Protein AF-A0ABD2YQ87-F1 (afdb_monomer_lite)

Secondary structure (DSSP, 8-state):
--THHHHHHHHTT----EEE-S-HHHHHHHHHHHHHHHTT---HHHHHHH-SEE--TT-SSPEEGGGTHHHHS-HHHHIIIIIS-GGGEEEES--HHHHHHHHHHTTSTTTTSSSPPPP-EE-------S------SS-HHHHHHHHHTSPTT-EEEE--TTT----HHHHHHHHHHHHHHT-EEEE--EEPPSSTTPPPEE-S-GGGTSPTTTT-

Radius of gyration: 21.89 Å; chains: 1; bounding box: 51×43×58 Å

InterPro domains:
  IPR050481 UDP-glycosyltransferase, plant-type [PTHR48048] (3-216)

Structure (mmCIF, N/CA/C/O backbone):
data_AF-A0ABD2YQ87-F1
#
_entry.id   AF-A0ABD2YQ87-F1
#
loop_
_atom_site.group_PDB
_atom_site.id
_atom_site.type_symbol
_atom_site.label_atom_id
_atom_site.label_alt_id
_atom_site.label_comp_id
_atom_site.label_asym_id
_atom_site.label_entity_id
_atom_site.label_seq_id
_atom_site.pdbx_PDB_ins_code
_atom_site.Cartn_x
_atom_site.Cartn_y
_atom_site.Cartn_z
_atom_site.occupancy
_atom_site.B_iso_or_equiv
_atom_site.auth_seq_id
_atom_site.auth_comp_id
_atom_site.auth_asym_id
_atom_site.auth_atom_id
_atom_site.pdbx_PDB_model_num
ATOM 1 N N . MET A 1 1 ? 15.944 -4.179 -0.992 1.00 51.06 1 MET A N 1
ATOM 2 C CA . MET A 1 1 ? 15.775 -5.583 -1.417 1.00 51.06 1 MET A CA 1
ATOM 3 C C . MET A 1 1 ? 17.151 -6.045 -1.856 1.00 51.06 1 MET A C 1
ATOM 5 O O . MET A 1 1 ? 17.774 -5.308 -2.608 1.00 51.06 1 MET A O 1
ATOM 9 N N . ASN A 1 2 ? 17.697 -7.128 -1.299 1.00 54.03 2 ASN A N 1
ATOM 10 C CA . ASN A 1 2 ? 19.031 -7.576 -1.703 1.00 54.03 2 ASN A CA 1
ATOM 11 C C . ASN A 1 2 ? 18.894 -8.401 -2.989 1.00 54.03 2 ASN A C 1
ATOM 13 O O . ASN A 1 2 ? 18.297 -9.473 -2.962 1.00 54.03 2 ASN A O 1
ATOM 17 N N . THR A 1 3 ? 19.389 -7.875 -4.106 1.00 69.50 3 THR A N 1
ATOM 18 C CA . THR A 1 3 ? 19.393 -8.561 -5.405 1.00 69.50 3 THR A CA 1
ATOM 19 C C . THR A 1 3 ? 20.544 -9.556 -5.544 1.00 69.50 3 THR A C 1
ATOM 21 O O . THR A 1 3 ? 20.651 -10.163 -6.595 1.00 69.50 3 THR A O 1
ATOM 24 N N . ALA A 1 4 ? 21.360 -9.779 -4.506 1.00 76.06 4 ALA A N 1
ATOM 25 C CA . ALA A 1 4 ? 22.494 -10.712 -4.548 1.00 76.06 4 ALA A CA 1
ATOM 26 C C . ALA A 1 4 ? 22.112 -12.144 -4.965 1.00 76.06 4 ALA A C 1
ATOM 28 O O . ALA A 1 4 ? 22.930 -12.861 -5.524 1.00 76.06 4 ALA A O 1
ATOM 29 N N . MET A 1 5 ? 20.864 -12.570 -4.732 1.00 84.19 5 MET A N 1
ATOM 30 C CA . MET A 1 5 ? 20.396 -13.882 -5.196 1.00 84.19 5 MET A CA 1
ATOM 31 C C . MET A 1 5 ? 20.208 -13.956 -6.717 1.00 84.19 5 MET A C 1
ATOM 33 O O . MET A 1 5 ? 20.191 -15.058 -7.252 1.00 84.19 5 MET A O 1
ATOM 37 N N . ILE A 1 6 ? 20.060 -12.814 -7.397 1.00 84.00 6 ILE A N 1
ATOM 38 C CA . ILE A 1 6 ? 20.034 -12.750 -8.862 1.00 84.00 6 ILE A CA 1
ATOM 39 C C . ILE A 1 6 ? 21.423 -13.112 -9.391 1.00 84.00 6 ILE A C 1
ATOM 41 O O . ILE A 1 6 ? 21.528 -14.027 -10.195 1.00 84.00 6 ILE A O 1
ATOM 45 N N . ASP A 1 7 ? 22.473 -12.479 -8.857 1.00 84.75 7 ASP A N 1
ATOM 46 C CA . ASP A 1 7 ? 23.858 -12.720 -9.284 1.00 84.75 7 ASP A CA 1
ATOM 47 C C . ASP A 1 7 ? 24.252 -14.201 -9.095 1.00 84.75 7 ASP A C 1
ATOM 49 O O . ASP A 1 7 ? 24.793 -14.829 -9.999 1.00 84.75 7 ASP A O 1
ATOM 53 N N . VAL A 1 8 ? 23.882 -14.801 -7.954 1.00 88.94 8 VAL A N 1
ATOM 54 C CA . VAL A 1 8 ? 24.108 -16.236 -7.684 1.00 88.94 8 VAL A CA 1
ATOM 55 C C . VAL A 1 8 ? 23.348 -17.133 -8.665 1.00 88.94 8 VAL A C 1
ATOM 57 O O . VAL A 1 8 ? 23.864 -18.156 -9.109 1.00 88.94 8 VAL A O 1
ATOM 60 N N . ALA A 1 9 ? 22.102 -16.795 -8.993 1.00 88.31 9 ALA A N 1
ATOM 61 C CA . ALA A 1 9 ? 21.321 -17.583 -9.938 1.00 88.31 9 ALA A CA 1
ATOM 62 C C . ALA A 1 9 ? 21.878 -17.479 -11.366 1.00 88.31 9 ALA A C 1
ATOM 64 O O . ALA A 1 9 ? 21.906 -18.490 -12.069 1.00 88.31 9 ALA A O 1
ATOM 65 N N . ASP A 1 10 ? 22.382 -16.306 -11.758 1.00 88.25 10 ASP A N 1
ATOM 66 C CA . ASP A 1 10 ? 23.057 -16.096 -13.039 1.00 88.25 10 ASP A CA 1
ATOM 67 C C . ASP A 1 10 ? 24.352 -16.925 -13.128 1.00 88.25 10 ASP A C 1
ATOM 69 O O . ASP A 1 10 ? 24.572 -17.599 -14.136 1.00 88.25 10 ASP A O 1
ATOM 73 N N . GLU A 1 11 ? 25.160 -16.977 -12.059 1.00 92.94 11 GLU A N 1
ATOM 74 C CA . GLU A 1 11 ? 26.352 -17.845 -11.969 1.00 92.94 11 GLU A CA 1
ATOM 75 C C . GLU A 1 11 ? 26.017 -19.337 -12.134 1.00 92.94 11 GLU A C 1
ATOM 77 O O . GLU A 1 11 ? 26.792 -20.100 -12.713 1.00 92.94 11 GLU A O 1
ATOM 82 N N . LEU A 1 12 ? 24.849 -19.759 -11.647 1.00 94.50 12 LEU A N 1
ATOM 83 C CA . LEU A 1 12 ? 24.371 -21.140 -11.733 1.00 94.50 12 LEU A CA 1
ATOM 84 C C . LEU A 1 12 ? 23.567 -21.432 -13.013 1.00 94.50 12 LEU A C 1
ATOM 86 O O . LEU A 1 12 ? 23.141 -22.571 -13.214 1.00 94.50 12 LEU A O 1
ATOM 90 N N . GLY A 1 13 ? 23.339 -20.435 -13.875 1.00 92.50 13 GLY A N 1
ATOM 91 C CA . GLY A 1 13 ? 22.544 -20.574 -15.099 1.00 92.50 13 GLY A CA 1
ATOM 92 C C . GLY A 1 13 ? 21.051 -20.835 -14.853 1.00 92.50 13 GLY A C 1
ATOM 93 O O . GLY A 1 13 ? 20.391 -21.468 -15.680 1.00 92.50 13 GLY A O 1
ATOM 94 N N . VAL A 1 14 ? 20.509 -20.383 -13.717 1.00 92.19 14 VAL A N 1
ATOM 95 C CA . VAL A 1 14 ? 19.114 -20.609 -13.310 1.00 92.19 14 VAL A CA 1
ATOM 96 C C . VAL A 1 14 ? 18.262 -19.356 -13.567 1.00 92.19 14 VAL A C 1
ATOM 98 O O . VAL A 1 14 ? 18.644 -18.261 -13.158 1.00 92.19 14 VAL A O 1
ATOM 101 N N . PRO A 1 15 ? 17.066 -19.478 -14.182 1.00 85.44 15 PRO A N 1
ATOM 102 C CA . PRO A 1 15 ? 16.174 -18.337 -14.370 1.00 85.44 15 PRO A CA 1
ATOM 103 C C . PRO A 1 15 ? 15.723 -17.709 -13.046 1.00 85.44 15 PRO A C 1
ATOM 105 O O . PRO A 1 15 ? 15.194 -18.399 -12.172 1.00 85.44 15 PRO A O 1
ATOM 108 N N . THR A 1 16 ? 15.836 -16.383 -12.941 1.00 86.00 16 THR A N 1
ATOM 109 C CA . THR A 1 16 ? 15.391 -15.629 -11.761 1.00 86.00 16 THR A CA 1
ATOM 110 C C . THR A 1 16 ? 14.120 -14.839 -12.022 1.00 86.00 16 THR A C 1
ATOM 112 O O . THR A 1 16 ? 13.993 -14.123 -13.017 1.00 86.00 16 THR A O 1
ATOM 115 N N . TYR A 1 17 ? 13.185 -14.920 -11.075 1.00 85.12 17 TYR A N 1
ATOM 116 C CA . TYR A 1 17 ? 11.941 -14.164 -11.097 1.00 85.12 17 TYR A CA 1
ATOM 117 C C . TYR A 1 17 ? 11.701 -13.493 -9.754 1.00 85.12 17 TYR A C 1
ATOM 119 O O . TYR A 1 17 ? 11.675 -14.158 -8.719 1.00 85.12 17 TYR A O 1
ATOM 127 N N . LEU A 1 18 ? 11.457 -12.182 -9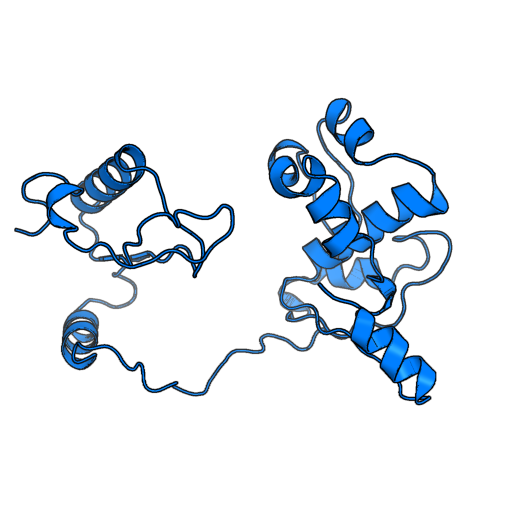.771 1.00 89.06 18 LEU A N 1
ATOM 128 C CA . LEU A 1 18 ? 11.019 -11.474 -8.576 1.00 89.06 18 LEU A CA 1
ATOM 129 C C . LEU A 1 18 ? 9.489 -11.452 -8.490 1.00 89.06 18 LEU A C 1
ATOM 131 O O . LEU A 1 18 ? 8.781 -11.234 -9.484 1.00 89.06 18 LEU A O 1
ATOM 135 N N . PHE A 1 19 ? 8.999 -11.653 -7.270 1.00 91.25 19 PHE A N 1
ATOM 136 C CA . PHE A 1 19 ? 7.606 -11.469 -6.891 1.00 91.25 19 PHE A CA 1
ATOM 137 C C . PHE A 1 19 ? 7.449 -10.125 -6.179 1.00 91.25 19 PHE A C 1
ATOM 139 O O . PHE A 1 19 ? 8.088 -9.880 -5.156 1.00 91.25 19 PHE A O 1
ATOM 146 N N . TYR A 1 20 ? 6.617 -9.252 -6.739 1.00 91.62 20 TYR A N 1
ATOM 147 C CA . TYR A 1 20 ? 6.297 -7.956 -6.164 1.00 91.62 20 TYR A CA 1
ATOM 148 C C . TYR A 1 20 ? 5.064 -8.074 -5.270 1.00 91.62 20 TYR A C 1
ATOM 150 O O . TYR A 1 20 ? 3.978 -8.426 -5.731 1.00 91.62 20 TYR A O 1
ATOM 158 N N . THR A 1 21 ? 5.244 -7.803 -3.979 1.00 90.81 21 THR A N 1
ATOM 159 C CA . THR A 1 21 ? 4.216 -8.012 -2.948 1.00 90.81 21 THR A CA 1
ATOM 160 C C . THR A 1 21 ? 3.228 -6.853 -2.813 1.00 90.81 21 THR A C 1
ATOM 162 O O . THR A 1 21 ? 2.219 -7.013 -2.131 1.00 90.81 21 THR A O 1
ATOM 165 N N . SER A 1 22 ? 3.499 -5.715 -3.459 1.00 90.94 22 SER A N 1
ATOM 166 C CA . SER A 1 22 ? 2.584 -4.569 -3.559 1.00 90.94 22 SER A CA 1
ATOM 167 C C . SER A 1 22 ? 1.816 -4.581 -4.894 1.00 90.94 22 SER A C 1
ATOM 169 O O . SER A 1 22 ? 1.983 -5.494 -5.703 1.00 90.94 22 SER A O 1
ATOM 171 N N . GLY A 1 23 ? 0.977 -3.567 -5.134 1.00 93.44 23 GLY A N 1
ATOM 172 C CA . GLY A 1 23 ? 0.162 -3.450 -6.351 1.00 93.44 23 GLY A CA 1
ATOM 173 C C . GLY A 1 23 ? 0.934 -3.078 -7.625 1.00 93.44 23 GLY A C 1
ATOM 174 O O . GLY A 1 23 ? 2.063 -2.573 -7.583 1.00 93.44 23 GLY A O 1
ATOM 175 N N . ALA A 1 24 ? 0.296 -3.295 -8.775 1.00 96.00 24 ALA A N 1
ATOM 176 C CA . ALA A 1 24 ? 0.818 -2.963 -10.098 1.00 96.00 24 ALA A CA 1
ATOM 177 C C . ALA A 1 24 ? 1.020 -1.454 -10.293 1.00 96.00 24 ALA A C 1
ATOM 179 O O . ALA A 1 24 ? 2.008 -1.060 -10.911 1.00 96.00 24 ALA A O 1
ATOM 180 N N . ALA A 1 25 ? 0.164 -0.592 -9.737 1.00 95.56 25 ALA A N 1
ATOM 181 C CA . ALA A 1 25 ? 0.327 0.856 -9.880 1.00 95.56 25 ALA A CA 1
ATOM 182 C C . ALA A 1 25 ? 1.699 1.332 -9.368 1.00 95.56 25 ALA A C 1
ATOM 184 O O . ALA A 1 25 ? 2.418 2.059 -10.063 1.00 95.56 25 ALA A O 1
ATOM 185 N N . LEU A 1 26 ? 2.100 0.836 -8.191 1.00 91.94 26 LEU A N 1
ATOM 186 C CA . LEU A 1 26 ? 3.392 1.142 -7.581 1.00 91.94 26 LEU A CA 1
ATOM 187 C C . LEU A 1 26 ? 4.558 0.483 -8.328 1.00 91.94 26 LEU A C 1
ATOM 189 O O . LEU A 1 26 ? 5.608 1.104 -8.467 1.00 91.94 26 LEU A O 1
ATOM 193 N N . LEU A 1 27 ? 4.379 -0.729 -8.865 1.00 92.62 27 LEU A N 1
ATOM 194 C CA . LEU A 1 27 ? 5.387 -1.348 -9.732 1.00 92.62 27 LEU A CA 1
ATOM 195 C C . LEU A 1 27 ? 5.651 -0.486 -10.982 1.00 92.62 27 LEU A C 1
ATOM 197 O O . LEU A 1 27 ? 6.802 -0.252 -11.351 1.00 92.62 27 LEU A O 1
ATOM 201 N N . GLY A 1 28 ? 4.589 0.056 -11.582 1.00 93.50 28 GLY A N 1
ATOM 202 C CA . GLY A 1 28 ? 4.679 0.981 -12.709 1.00 93.50 28 GLY A CA 1
ATOM 203 C C . GLY A 1 28 ? 5.353 2.307 -12.372 1.00 93.50 28 GLY A C 1
ATOM 204 O O . GLY A 1 28 ? 6.116 2.810 -13.194 1.00 93.50 28 GLY A O 1
ATOM 205 N N . LEU A 1 29 ? 5.176 2.829 -11.152 1.00 91.62 29 LEU A N 1
ATOM 206 C CA . LEU A 1 29 ? 5.968 3.967 -10.672 1.00 91.62 29 LEU A CA 1
ATOM 207 C C . LEU A 1 29 ? 7.466 3.655 -10.736 1.00 91.62 29 LEU A C 1
ATOM 209 O O . LEU A 1 29 ? 8.244 4.485 -11.200 1.00 91.62 29 LEU A O 1
ATOM 213 N N . MET A 1 30 ? 7.871 2.451 -10.312 1.00 89.56 30 MET A N 1
ATOM 214 C CA . MET A 1 30 ? 9.287 2.072 -10.318 1.00 89.56 30 MET A CA 1
ATOM 215 C C . MET A 1 30 ? 9.841 2.000 -11.743 1.00 89.56 30 MET A C 1
ATOM 217 O O . MET A 1 30 ? 10.935 2.498 -11.988 1.00 89.56 30 MET A O 1
ATOM 221 N N . PHE A 1 31 ? 9.089 1.434 -12.694 1.00 91.00 31 PHE A N 1
ATOM 222 C CA . PHE A 1 31 ? 9.491 1.422 -14.105 1.00 91.00 31 PHE A CA 1
ATOM 223 C C . PHE A 1 31 ? 9.589 2.826 -14.700 1.00 91.00 31 PHE A C 1
ATOM 225 O O . PHE A 1 31 ? 10.528 3.121 -15.441 1.00 91.00 31 PHE A O 1
ATOM 232 N N . HIS A 1 32 ? 8.632 3.697 -14.377 1.00 90.50 32 HIS A N 1
ATOM 233 C CA . HIS A 1 32 ? 8.615 5.066 -14.875 1.00 90.50 32 HIS A CA 1
ATOM 234 C C . HIS A 1 32 ? 9.839 5.835 -14.384 1.00 90.50 32 HIS A C 1
ATOM 236 O O . HIS A 1 32 ? 10.591 6.386 -15.179 1.00 90.50 32 HIS A O 1
ATOM 242 N N . PHE A 1 33 ? 10.100 5.789 -13.083 1.00 88.31 33 PHE A N 1
ATOM 243 C CA . PHE A 1 33 ? 11.262 6.441 -12.501 1.00 88.31 33 PHE A CA 1
ATOM 244 C C . PHE A 1 33 ? 12.590 5.835 -12.972 1.00 88.31 33 PHE A C 1
ATOM 246 O O . PHE A 1 33 ? 13.527 6.579 -13.240 1.00 88.31 33 PHE A O 1
ATOM 253 N N . GLN A 1 34 ? 12.662 4.512 -13.166 1.00 87.31 34 GLN A N 1
ATOM 254 C CA . GLN A 1 34 ? 13.819 3.877 -13.802 1.00 87.31 34 GLN A CA 1
ATOM 255 C C . GLN A 1 34 ? 14.070 4.458 -15.205 1.00 87.31 34 GLN A C 1
ATOM 257 O O . GLN A 1 34 ? 15.207 4.755 -15.556 1.00 87.31 34 GLN A O 1
ATOM 262 N N . THR A 1 35 ? 13.012 4.636 -15.996 1.00 88.25 35 THR A N 1
ATOM 263 C CA . THR A 1 35 ? 13.106 5.207 -17.348 1.00 88.25 35 THR A CA 1
ATOM 264 C C . THR A 1 35 ? 13.623 6.645 -17.305 1.00 88.25 35 THR A C 1
ATOM 266 O O . THR A 1 35 ? 14.539 6.994 -18.047 1.00 88.25 35 THR A O 1
ATOM 269 N N . LEU A 1 36 ? 13.066 7.476 -16.417 1.00 88.44 36 LEU A N 1
ATOM 270 C CA . LEU A 1 36 ? 13.485 8.870 -16.265 1.00 88.44 36 LEU A CA 1
ATOM 271 C C . LEU A 1 36 ? 14.971 8.978 -15.888 1.00 88.44 36 LEU A C 1
ATOM 273 O O . LEU A 1 36 ? 15.696 9.748 -16.512 1.00 88.44 36 LEU A O 1
ATOM 277 N N . GLU A 1 37 ? 15.448 8.178 -14.931 1.00 85.88 37 GLU A N 1
ATOM 278 C CA . GLU A 1 37 ? 16.849 8.256 -14.501 1.00 85.88 37 GLU A CA 1
ATOM 279 C C . GLU A 1 37 ? 17.825 7.649 -15.514 1.00 85.88 37 GLU A C 1
ATOM 281 O O . GLU A 1 37 ? 18.815 8.287 -15.863 1.00 85.88 37 GLU A O 1
ATOM 286 N N . PHE A 1 38 ? 17.574 6.428 -15.998 1.00 84.19 38 PHE A N 1
ATOM 287 C CA . PHE A 1 38 ? 18.569 5.696 -16.793 1.00 84.19 38 PHE A CA 1
ATOM 288 C C . PHE A 1 38 ? 18.507 5.978 -18.293 1.00 84.19 38 PHE A C 1
ATOM 290 O O . PHE A 1 38 ? 19.526 5.844 -18.965 1.00 84.19 38 PHE A O 1
ATOM 297 N N . GLU A 1 39 ? 17.341 6.342 -18.830 1.00 85.81 39 GLU A N 1
ATOM 298 C CA . GLU A 1 39 ? 17.189 6.606 -20.266 1.00 85.81 39 GLU A CA 1
ATOM 299 C C . GLU A 1 39 ? 17.121 8.105 -20.572 1.00 85.81 39 GLU A C 1
ATOM 301 O O . GLU A 1 39 ? 17.636 8.541 -21.599 1.00 85.81 39 GLU A O 1
ATOM 306 N N . GLN A 1 40 ? 16.515 8.902 -19.684 1.00 86.44 40 GLN A N 1
ATOM 307 C CA . GLN A 1 40 ? 16.331 10.345 -19.896 1.00 86.44 40 GLN A CA 1
ATOM 308 C C . GLN A 1 40 ? 17.297 11.215 -19.082 1.00 86.44 40 GLN A C 1
ATOM 310 O O . GLN A 1 40 ? 17.321 12.430 -19.273 1.00 86.44 40 GLN A O 1
ATOM 315 N N . ASN A 1 41 ? 18.116 10.611 -18.212 1.00 86.50 41 ASN A N 1
ATOM 316 C CA . ASN A 1 41 ? 19.092 11.303 -17.367 1.00 86.50 41 ASN A CA 1
ATOM 317 C C . ASN A 1 41 ? 18.464 12.411 -16.491 1.00 86.50 41 ASN A C 1
ATOM 319 O O . ASN A 1 41 ? 19.072 13.457 -16.257 1.00 86.50 41 ASN A O 1
ATOM 323 N N . LEU A 1 42 ? 17.227 12.188 -16.030 1.00 87.31 42 LEU A N 1
ATOM 324 C CA . LEU A 1 42 ? 16.482 13.085 -15.147 1.00 87.31 42 LEU A CA 1
ATOM 325 C C . LEU A 1 42 ? 16.547 12.580 -13.706 1.00 87.31 42 LEU A C 1
ATOM 327 O O . LEU A 1 42 ? 16.028 11.512 -13.393 1.00 87.31 42 LEU A O 1
ATOM 331 N N . GLU A 1 43 ? 17.145 13.367 -12.812 1.00 85.50 43 GLU A N 1
ATOM 332 C CA . GLU A 1 43 ? 17.223 13.021 -11.392 1.00 85.50 43 GLU A CA 1
ATOM 333 C C . GLU A 1 43 ? 15.863 13.225 -10.705 1.00 85.50 43 GLU A C 1
ATOM 335 O O . GLU A 1 43 ? 15.368 14.349 -10.582 1.00 85.50 43 GLU A O 1
ATOM 340 N N . ILE A 1 44 ? 15.268 12.135 -10.203 1.00 83.69 44 ILE A N 1
ATOM 341 C CA . ILE A 1 44 ? 13.936 12.167 -9.579 1.00 83.69 44 ILE A CA 1
ATOM 342 C C . ILE A 1 44 ? 13.898 13.119 -8.386 1.00 83.69 44 ILE A C 1
ATOM 344 O O . ILE A 1 44 ? 12.910 13.831 -8.218 1.00 83.69 44 ILE A O 1
ATOM 348 N N . SER A 1 45 ? 14.964 13.183 -7.580 1.00 82.12 45 SER A N 1
ATOM 349 C CA . SER A 1 45 ? 15.016 14.075 -6.416 1.00 82.12 45 SER A CA 1
ATOM 350 C C . SER A 1 45 ? 15.011 15.561 -6.776 1.00 82.12 45 SER A C 1
ATOM 352 O O . SER A 1 45 ? 14.628 16.366 -5.930 1.00 82.12 45 SER A O 1
ATOM 354 N N . GLU A 1 46 ? 15.400 15.935 -7.998 1.00 85.12 46 GLU A N 1
ATOM 355 C CA . GLU A 1 46 ? 15.274 17.310 -8.494 1.00 85.12 46 GLU A CA 1
ATOM 356 C C . GLU A 1 46 ? 13.914 17.542 -9.154 1.00 85.12 46 GLU A C 1
ATOM 358 O O . GLU A 1 46 ? 13.273 18.560 -8.891 1.00 85.12 46 GLU A O 1
ATOM 363 N N . LEU A 1 47 ? 13.416 16.567 -9.922 1.00 85.19 47 LEU A N 1
ATOM 364 C CA . LEU A 1 47 ? 12.097 16.636 -10.557 1.00 85.19 47 LEU A CA 1
ATOM 365 C C . LEU A 1 47 ? 10.986 16.897 -9.526 1.00 85.19 47 LEU A C 1
ATOM 367 O O . LEU A 1 47 ? 10.162 17.792 -9.700 1.00 85.19 47 LEU A O 1
ATOM 371 N N . VAL A 1 48 ? 11.015 16.182 -8.399 1.00 85.00 48 VAL A N 1
ATOM 372 C CA . VAL A 1 48 ? 10.027 16.320 -7.312 1.00 85.00 48 VAL A CA 1
ATOM 373 C C . VAL A 1 48 ? 10.122 17.638 -6.532 1.00 85.00 48 VAL A C 1
ATOM 375 O O . VAL A 1 48 ? 9.264 17.924 -5.702 1.00 85.00 48 VAL A O 1
ATOM 378 N N . LYS A 1 49 ? 11.160 18.454 -6.736 1.00 85.19 49 LYS A N 1
ATOM 379 C CA . LYS A 1 49 ? 11.230 19.791 -6.119 1.00 85.19 49 LYS A CA 1
ATOM 380 C C . LYS A 1 49 ? 10.520 20.847 -6.956 1.00 85.19 49 LYS A C 1
ATOM 382 O O . LYS A 1 49 ? 10.102 21.866 -6.410 1.00 85.19 49 LYS A O 1
ATOM 387 N N . VAL A 1 50 ? 10.436 20.624 -8.265 1.00 86.88 50 VAL A N 1
ATOM 388 C CA . VAL A 1 50 ? 9.916 21.595 -9.233 1.00 86.88 50 VAL A CA 1
ATOM 389 C C . VAL A 1 50 ? 8.480 21.258 -9.617 1.00 86.88 50 VAL A C 1
ATOM 391 O O . VAL A 1 50 ? 7.634 22.150 -9.681 1.00 86.88 50 VAL A O 1
ATOM 394 N N . GLU A 1 51 ? 8.194 19.975 -9.829 1.00 90.19 51 GLU A N 1
ATOM 395 C CA . GLU A 1 51 ? 6.878 19.514 -10.250 1.00 90.19 51 GLU A CA 1
ATOM 396 C C . GLU A 1 51 ? 5.896 19.426 -9.081 1.00 90.19 51 GLU A C 1
ATOM 398 O O . GLU A 1 51 ? 6.235 19.011 -7.970 1.00 90.19 51 GLU A O 1
ATOM 403 N N . LYS A 1 52 ? 4.639 19.789 -9.350 1.00 92.25 52 LYS A N 1
ATOM 404 C CA . LYS A 1 52 ? 3.535 19.600 -8.395 1.00 92.25 52 LYS A CA 1
ATOM 405 C C . LYS A 1 52 ? 2.910 18.219 -8.523 1.00 92.25 52 LYS A C 1
ATOM 407 O O . LYS A 1 52 ? 2.611 17.590 -7.509 1.00 92.25 52 LYS A O 1
ATOM 412 N N . ASP A 1 53 ? 2.769 17.753 -9.758 1.00 94.06 53 ASP A N 1
ATOM 413 C CA . ASP A 1 53 ? 2.106 16.508 -10.113 1.00 94.06 53 ASP A CA 1
ATOM 414 C C . ASP A 1 53 ? 2.938 15.762 -11.159 1.00 94.06 53 ASP A C 1
ATOM 416 O O . ASP A 1 53 ? 3.499 16.373 -12.066 1.00 94.06 53 ASP A O 1
ATOM 420 N N . LEU A 1 54 ? 3.000 14.435 -11.052 1.00 92.62 54 LEU A N 1
ATOM 421 C CA . LEU A 1 54 ? 3.695 13.578 -12.013 1.00 92.62 54 LEU A CA 1
ATOM 422 C C . LEU A 1 54 ? 2.699 12.750 -12.818 1.00 92.62 54 LEU A C 1
ATOM 424 O O . LEU A 1 54 ? 1.838 12.067 -12.258 1.00 92.62 54 LEU A O 1
ATOM 428 N N . VAL A 1 55 ? 2.847 12.765 -14.141 1.00 94.06 55 VAL A N 1
ATOM 429 C CA . VAL A 1 55 ? 2.078 11.902 -15.043 1.00 94.06 55 VAL A CA 1
ATOM 430 C C . VAL A 1 55 ? 2.800 10.565 -15.169 1.00 94.06 55 VAL A C 1
ATOM 432 O O . VAL A 1 55 ? 3.780 10.437 -15.899 1.00 94.06 55 VAL A O 1
ATOM 435 N N . ILE A 1 56 ? 2.310 9.562 -14.444 1.00 93.69 56 ILE A N 1
ATOM 436 C CA . ILE A 1 56 ? 2.891 8.218 -14.421 1.00 93.69 56 ILE A CA 1
ATOM 437 C C . ILE A 1 56 ? 1.956 7.265 -15.178 1.00 93.69 56 ILE A C 1
ATOM 439 O O . ILE A 1 56 ? 0.788 7.172 -14.808 1.00 93.69 56 ILE A O 1
ATOM 443 N N . PRO A 1 57 ? 2.437 6.492 -16.171 1.00 95.50 57 PRO A N 1
ATOM 444 C CA . PRO A 1 57 ? 1.574 5.674 -17.030 1.00 95.50 57 PRO A CA 1
ATOM 445 C C . PRO A 1 57 ? 0.706 4.635 -16.310 1.00 95.50 57 PRO A C 1
ATOM 447 O O . PRO A 1 57 ? -0.299 4.206 -16.861 1.00 95.50 57 PRO A O 1
ATOM 450 N N . SER A 1 58 ? 1.098 4.194 -15.110 1.00 95.88 58 SER A N 1
ATOM 451 C CA . SER A 1 58 ? 0.323 3.234 -14.312 1.00 95.88 58 SER A CA 1
ATOM 452 C C . SER A 1 58 ? -0.755 3.874 -13.434 1.00 95.88 58 SER A C 1
ATOM 454 O O . SER A 1 58 ? -1.495 3.143 -12.775 1.00 95.88 58 SER A O 1
ATOM 456 N N . PHE A 1 59 ? -0.858 5.204 -13.398 1.00 96.50 59 PHE A N 1
ATOM 457 C CA . PHE A 1 59 ? -1.857 5.930 -12.620 1.00 96.50 59 PHE A CA 1
ATOM 458 C C . PHE A 1 59 ? -2.835 6.638 -13.551 1.00 96.50 59 PHE A C 1
ATOM 460 O O . PHE A 1 59 ? -2.441 7.369 -14.454 1.00 96.50 59 PHE A O 1
ATOM 467 N N . ALA A 1 60 ? -4.129 6.471 -13.275 1.00 95.12 60 ALA A N 1
ATOM 468 C CA . ALA A 1 60 ? -5.182 7.080 -14.084 1.00 95.12 60 ALA A CA 1
ATOM 469 C C . ALA A 1 60 ? -5.207 8.614 -13.989 1.00 95.12 60 ALA A C 1
ATOM 471 O O . ALA A 1 60 ? -5.703 9.274 -14.898 1.00 95.12 60 ALA A O 1
ATOM 472 N N . ASN A 1 61 ? -4.679 9.169 -12.896 1.00 95.88 61 ASN A N 1
ATOM 473 C CA . ASN A 1 61 ? -4.609 10.602 -12.640 1.00 95.88 61 ASN A CA 1
ATOM 474 C C . ASN A 1 61 ? -3.160 11.007 -12.342 1.00 95.88 61 ASN A C 1
ATOM 476 O O . ASN A 1 61 ? -2.408 10.180 -11.813 1.00 95.88 61 ASN A O 1
ATOM 480 N N . PRO A 1 62 ? -2.779 12.270 -12.610 1.00 96.00 62 PRO A N 1
ATOM 481 C CA . PRO A 1 62 ? -1.513 12.815 -12.137 1.00 96.00 62 PRO A CA 1
ATOM 482 C C . PRO A 1 62 ? -1.352 12.600 -10.628 1.00 96.00 62 PRO A C 1
ATOM 484 O O . PRO A 1 62 ? -2.307 12.754 -9.864 1.00 96.00 62 PRO A O 1
ATOM 487 N N . VAL A 1 63 ? -0.151 12.205 -10.209 1.00 94.31 63 VAL A N 1
ATOM 488 C CA . 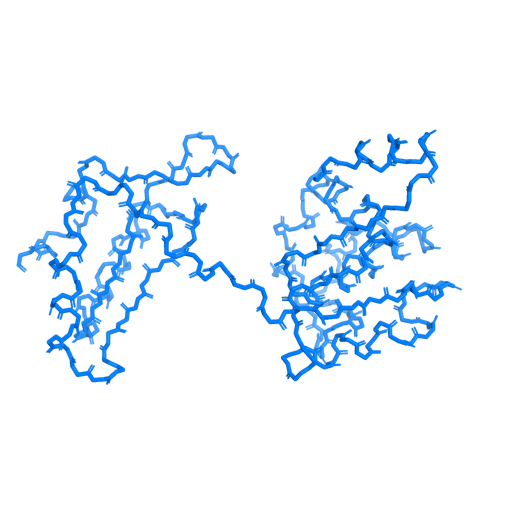VAL A 1 63 ? 0.152 11.892 -8.811 1.00 94.31 63 VAL A CA 1
ATOM 489 C C . VAL A 1 63 ? 0.787 13.112 -8.152 1.00 94.31 63 VAL A C 1
ATOM 491 O O . VAL A 1 63 ? 1.881 13.501 -8.572 1.00 94.31 63 VAL A O 1
ATOM 494 N N . PRO A 1 64 ? 0.173 13.677 -7.097 1.00 93.75 64 PRO A N 1
ATOM 495 C CA . PRO A 1 64 ? 0.769 14.780 -6.363 1.00 93.75 64 PRO A CA 1
ATOM 496 C C . PRO A 1 64 ? 2.117 14.380 -5.777 1.00 93.75 64 PRO A C 1
ATOM 498 O O . PRO A 1 64 ? 2.250 13.366 -5.089 1.00 93.75 64 PRO A O 1
ATOM 501 N N . VAL A 1 65 ? 3.134 15.205 -5.981 1.00 90.50 65 VAL A N 1
ATOM 502 C CA . VAL A 1 65 ? 4.482 14.906 -5.490 1.00 90.50 65 VAL A CA 1
ATOM 503 C C . VAL A 1 65 ? 4.533 14.807 -3.961 1.00 90.50 65 VAL A C 1
ATOM 505 O O . VAL A 1 65 ? 5.329 14.043 -3.410 1.00 90.50 65 VAL A O 1
ATOM 508 N N . SER A 1 66 ? 3.633 15.502 -3.259 1.00 89.12 66 SER A N 1
ATOM 509 C CA . SER A 1 66 ? 3.501 15.440 -1.799 1.00 89.12 66 SER A CA 1
ATOM 510 C C . SER A 1 66 ? 3.281 14.020 -1.265 1.00 89.12 66 SER A C 1
ATOM 512 O O . SER A 1 66 ? 3.803 13.694 -0.201 1.00 89.12 66 SER A O 1
ATOM 514 N N . VAL A 1 67 ? 2.593 13.143 -2.009 1.00 89.19 67 VAL A N 1
ATOM 515 C CA . VAL A 1 67 ? 2.363 11.752 -1.578 1.00 89.19 67 VAL A CA 1
ATOM 516 C C . VAL A 1 67 ? 3.552 10.829 -1.865 1.00 89.19 67 VAL A C 1
ATOM 518 O O . VAL A 1 67 ? 3.621 9.721 -1.338 1.00 89.19 67 VAL A O 1
ATOM 521 N N . LEU A 1 68 ? 4.516 11.288 -2.668 1.00 85.12 68 LEU A N 1
ATOM 522 C CA . LEU A 1 68 ? 5.712 10.536 -3.052 1.00 85.12 68 LEU A CA 1
ATOM 523 C C . LEU A 1 68 ? 6.935 10.874 -2.194 1.00 85.12 68 LEU A C 1
ATOM 525 O O . LEU A 1 68 ? 7.935 10.164 -2.269 1.00 85.12 68 LEU A O 1
ATOM 529 N N . GLN A 1 69 ? 6.865 11.907 -1.349 1.00 74.31 69 GLN A N 1
ATOM 530 C CA . GLN A 1 69 ? 8.015 12.425 -0.595 1.00 74.31 69 GLN A CA 1
ATOM 531 C C . GLN A 1 69 ? 8.735 11.348 0.224 1.00 74.31 69 GLN A C 1
ATOM 533 O O . GLN A 1 69 ? 9.962 11.290 0.216 1.00 74.31 69 GLN A O 1
ATOM 538 N N . ASN A 1 70 ? 8.004 10.437 0.871 1.00 70.44 70 ASN A N 1
ATOM 539 C CA . ASN A 1 70 ? 8.607 9.346 1.648 1.00 70.44 70 ASN A CA 1
ATOM 540 C C . ASN A 1 70 ? 9.432 8.369 0.790 1.00 70.44 70 ASN A C 1
ATOM 542 O O . ASN A 1 70 ? 10.334 7.708 1.305 1.00 70.44 70 ASN A O 1
ATOM 546 N N . ILE A 1 71 ? 9.120 8.272 -0.504 1.00 71.75 71 ILE A N 1
ATOM 547 C CA . ILE A 1 71 ? 9.807 7.417 -1.476 1.00 71.75 71 ILE A CA 1
ATOM 548 C C . ILE A 1 71 ? 10.981 8.172 -2.109 1.00 71.75 71 ILE A C 1
ATOM 550 O O . ILE A 1 71 ? 12.057 7.599 -2.251 1.00 71.75 71 ILE A O 1
ATOM 554 N N . THR A 1 72 ? 10.793 9.445 -2.465 1.00 70.44 72 THR A N 1
ATOM 555 C CA . THR A 1 72 ? 11.719 10.202 -3.327 1.00 70.44 72 THR A CA 1
ATOM 556 C C . THR A 1 72 ? 12.744 11.048 -2.569 1.00 70.44 72 THR A C 1
ATOM 558 O O . THR A 1 72 ? 13.822 11.312 -3.095 1.00 70.44 72 THR A O 1
ATOM 561 N N . THR A 1 73 ? 12.474 11.445 -1.320 1.00 66.88 73 THR A N 1
ATOM 562 C CA . THR A 1 73 ? 13.402 12.289 -0.532 1.00 66.88 73 THR A CA 1
ATOM 563 C C . THR A 1 73 ? 14.559 11.511 0.094 1.00 66.88 73 THR A C 1
ATOM 565 O O . THR A 1 73 ? 15.561 12.102 0.492 1.00 66.88 73 THR A O 1
ATOM 568 N N . ASN A 1 74 ? 14.463 10.181 0.168 1.00 71.31 74 ASN A N 1
ATOM 569 C CA . ASN A 1 74 ? 15.538 9.330 0.660 1.00 71.31 74 ASN A CA 1
ATOM 570 C C . ASN A 1 74 ? 16.203 8.592 -0.507 1.00 71.31 74 ASN A C 1
ATOM 572 O O . ASN A 1 74 ? 15.790 7.490 -0.868 1.00 71.31 74 ASN A O 1
ATOM 576 N N . LYS A 1 75 ? 17.263 9.195 -1.063 1.00 70.00 75 LYS A N 1
ATOM 577 C CA . LYS A 1 75 ? 18.017 8.664 -2.212 1.00 70.00 75 LYS A CA 1
ATOM 578 C C . LYS A 1 75 ? 18.541 7.242 -1.983 1.00 70.00 75 LYS A C 1
ATOM 580 O O . LYS A 1 75 ? 18.614 6.465 -2.929 1.00 70.00 75 LYS A O 1
ATOM 585 N N . GLU A 1 76 ? 18.866 6.866 -0.749 1.00 70.50 76 GLU A N 1
ATOM 586 C CA . GLU A 1 76 ? 19.335 5.517 -0.417 1.00 70.50 76 GLU A CA 1
ATOM 587 C C . GLU A 1 76 ? 18.197 4.487 -0.483 1.00 70.50 76 GLU A C 1
ATOM 589 O O . GLU A 1 76 ? 18.319 3.468 -1.162 1.00 70.50 76 GLU A O 1
ATOM 594 N N . ILE A 1 77 ? 17.056 4.759 0.160 1.00 67.75 77 ILE A N 1
ATOM 595 C CA . ILE A 1 77 ? 15.864 3.893 0.087 1.00 67.75 77 ILE A CA 1
ATOM 596 C C . ILE A 1 77 ? 15.385 3.787 -1.362 1.00 67.75 77 ILE A C 1
ATOM 598 O O . ILE A 1 77 ? 15.090 2.690 -1.836 1.00 67.75 77 ILE A O 1
ATOM 602 N N . TRP A 1 78 ? 15.347 4.921 -2.055 1.00 69.50 78 TRP A N 1
ATOM 603 C CA . TRP A 1 78 ? 14.979 5.045 -3.456 1.00 69.50 78 TRP A CA 1
ATOM 604 C C . TRP A 1 78 ? 15.868 4.173 -4.357 1.00 69.50 78 TRP A C 1
ATOM 606 O O . TRP A 1 78 ? 15.402 3.199 -4.955 1.00 69.50 78 TRP A O 1
ATOM 616 N N . SER A 1 79 ? 17.173 4.448 -4.379 1.00 69.62 79 SER A N 1
ATOM 617 C CA . SER A 1 79 ? 18.119 3.766 -5.267 1.00 69.62 79 SER A CA 1
ATOM 618 C C . SER A 1 79 ? 18.248 2.272 -4.979 1.00 69.62 79 SER A C 1
ATOM 620 O O . SER A 1 79 ? 18.352 1.462 -5.900 1.00 69.62 79 SER A O 1
ATOM 622 N N . THR A 1 80 ? 18.186 1.865 -3.710 1.00 69.62 80 THR A N 1
ATOM 623 C CA . THR A 1 80 ? 18.353 0.454 -3.334 1.00 69.62 80 THR A CA 1
ATOM 624 C C . THR A 1 80 ? 17.090 -0.389 -3.491 1.00 69.62 80 THR A C 1
ATOM 626 O O . THR A 1 80 ? 17.203 -1.608 -3.642 1.00 69.62 80 THR A O 1
ATOM 629 N N . ARG A 1 81 ? 15.888 0.200 -3.417 1.00 65.75 81 ARG A N 1
ATOM 630 C CA . ARG A 1 81 ? 14.622 -0.553 -3.501 1.00 65.75 81 ARG A CA 1
ATOM 631 C C . ARG A 1 81 ? 13.939 -0.462 -4.857 1.00 65.75 81 ARG A C 1
ATOM 633 O O . ARG A 1 81 ? 13.281 -1.427 -5.234 1.00 65.75 81 ARG A O 1
ATOM 640 N N . PHE A 1 82 ? 14.080 0.658 -5.560 1.00 66.94 82 PHE A N 1
ATOM 641 C CA . PHE A 1 82 ? 13.261 0.945 -6.735 1.00 66.94 82 PHE A CA 1
ATOM 642 C C . PHE A 1 82 ? 14.042 0.927 -8.051 1.00 66.94 82 PHE A C 1
ATOM 644 O O . PHE A 1 82 ? 13.496 0.504 -9.067 1.00 66.94 82 PHE A O 1
ATOM 651 N N . LEU A 1 83 ? 15.321 1.310 -8.034 1.00 70.31 83 LEU A N 1
ATOM 652 C CA . LEU A 1 83 ? 16.160 1.321 -9.239 1.00 70.31 83 LEU A CA 1
ATOM 653 C C . LEU A 1 83 ? 16.856 -0.017 -9.512 1.00 70.31 83 LEU A C 1
ATOM 655 O O . LEU A 1 83 ? 17.192 -0.319 -10.658 1.00 70.31 83 LEU A O 1
ATOM 659 N N . LYS A 1 84 ? 17.067 -0.842 -8.478 1.00 68.75 84 LYS A N 1
ATOM 660 C CA . LYS A 1 84 ? 17.705 -2.154 -8.634 1.00 68.75 84 LYS A CA 1
ATOM 661 C C . LYS A 1 84 ? 16.737 -3.168 -9.244 1.00 68.75 84 LYS A C 1
ATOM 663 O O . LYS A 1 84 ? 15.856 -3.691 -8.567 1.00 68.75 84 LYS A O 1
ATOM 668 N N . ALA A 1 85 ? 16.957 -3.454 -10.525 1.00 69.44 85 ALA A N 1
ATOM 669 C CA . ALA A 1 85 ? 16.342 -4.539 -11.287 1.00 69.44 85 ALA A CA 1
ATOM 670 C C . ALA A 1 85 ? 14.797 -4.626 -11.239 1.00 69.44 85 ALA A C 1
ATOM 672 O O . ALA A 1 85 ? 14.266 -5.736 -11.153 1.00 69.44 85 ALA A O 1
ATOM 673 N N . PRO A 1 86 ? 14.021 -3.527 -11.370 1.00 69.88 86 PRO A N 1
ATOM 674 C CA . PRO A 1 86 ? 12.564 -3.646 -11.467 1.00 69.88 86 PRO A CA 1
ATOM 675 C C . PRO A 1 86 ? 12.154 -4.513 -12.671 1.00 69.88 86 PRO A C 1
ATOM 677 O O . PRO A 1 86 ? 11.203 -5.289 -12.612 1.00 69.88 86 PRO A O 1
ATOM 680 N N . ARG A 1 87 ? 12.943 -4.499 -13.750 1.00 77.31 87 ARG A N 1
ATOM 681 C CA . ARG A 1 87 ? 12.766 -5.385 -14.910 1.00 77.31 87 ARG A CA 1
ATOM 682 C C . ARG A 1 87 ? 13.037 -6.871 -14.620 1.00 77.31 87 ARG A C 1
ATOM 684 O O . ARG A 1 87 ? 12.908 -7.668 -15.542 1.00 77.31 87 ARG A O 1
ATOM 691 N N . ALA A 1 88 ? 13.364 -7.283 -13.391 1.00 83.75 88 ALA A N 1
ATOM 692 C CA . ALA A 1 88 ? 13.392 -8.688 -12.957 1.00 83.75 88 ALA A CA 1
ATOM 693 C C . ALA A 1 88 ? 12.065 -9.151 -12.314 1.00 83.75 88 ALA A C 1
ATOM 695 O O . ALA A 1 88 ? 11.842 -10.354 -12.149 1.00 83.75 88 ALA A O 1
ATOM 696 N N . TYR A 1 89 ? 11.141 -8.231 -12.000 1.00 87.88 89 TYR A N 1
ATOM 697 C CA . TYR A 1 89 ? 9.789 -8.601 -11.577 1.00 87.88 89 TYR A CA 1
ATOM 698 C C . TYR A 1 89 ? 9.032 -9.259 -12.729 1.00 87.88 89 TYR A C 1
ATOM 700 O O . TYR A 1 89 ? 8.961 -8.735 -13.841 1.00 87.88 89 TYR A O 1
ATOM 708 N N . ARG A 1 90 ? 8.476 -10.441 -12.460 1.00 90.50 90 ARG A N 1
ATOM 709 C CA . ARG A 1 90 ? 7.558 -11.135 -13.379 1.00 90.50 90 ARG A CA 1
ATOM 710 C C . ARG A 1 90 ? 6.205 -11.389 -12.757 1.00 90.50 90 ARG A C 1
ATOM 712 O O . ARG A 1 90 ? 5.266 -11.644 -13.491 1.00 90.50 90 ARG A O 1
ATOM 719 N N . ARG A 1 91 ? 6.084 -11.356 -11.433 1.00 94.12 91 ARG A N 1
ATOM 720 C CA . ARG A 1 91 ? 4.825 -11.624 -10.735 1.00 94.12 91 ARG A CA 1
ATOM 721 C C . ARG A 1 91 ? 4.487 -10.459 -9.827 1.00 94.12 91 ARG A C 1
ATOM 723 O O . ARG A 1 91 ? 5.380 -9.932 -9.170 1.00 94.12 91 ARG A O 1
ATOM 730 N N . VAL A 1 92 ? 3.215 -10.096 -9.771 1.00 95.94 92 VAL A N 1
ATOM 731 C CA . VAL A 1 92 ? 2.704 -9.021 -8.916 1.00 95.94 92 VAL A CA 1
A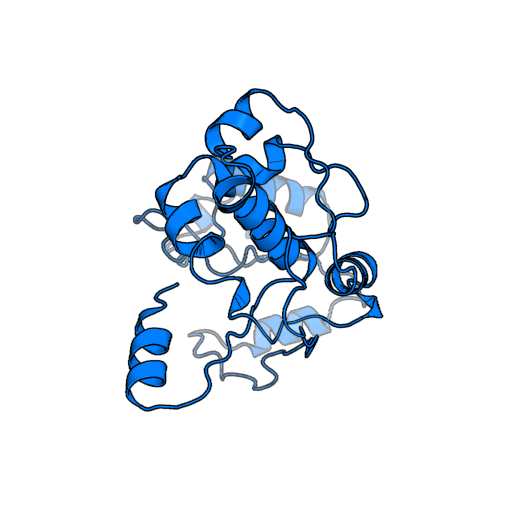TOM 732 C C . VAL A 1 92 ? 1.456 -9.496 -8.178 1.00 95.94 92 VAL A C 1
ATOM 734 O O . VAL A 1 92 ? 0.624 -10.205 -8.752 1.00 95.94 92 VAL A O 1
ATOM 737 N N . ASN A 1 93 ? 1.349 -9.152 -6.894 1.00 96.19 93 ASN A N 1
ATOM 738 C CA . ASN A 1 93 ? 0.251 -9.580 -6.030 1.00 96.19 93 ASN A CA 1
ATOM 739 C C . ASN A 1 93 ? -1.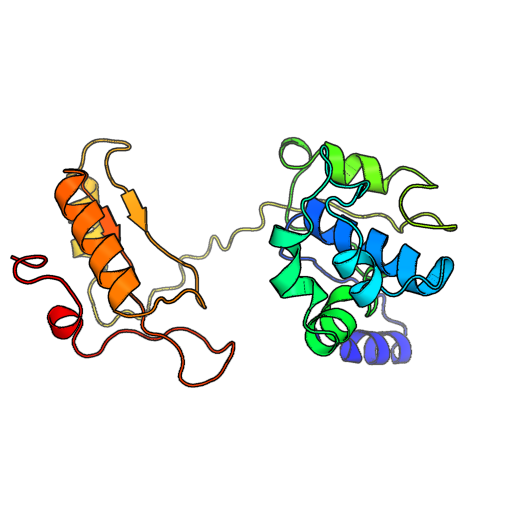028 -8.757 -6.260 1.00 96.19 93 ASN A C 1
ATOM 741 O O . ASN A 1 93 ? -1.472 -8.013 -5.391 1.00 96.19 93 ASN A O 1
ATOM 745 N N . THR A 1 94 ? -1.603 -8.871 -7.454 1.00 97.12 94 THR A N 1
ATOM 746 C CA . THR A 1 94 ? -2.851 -8.207 -7.853 1.00 97.12 94 THR A CA 1
ATOM 747 C C . THR A 1 94 ? -3.590 -9.037 -8.903 1.00 97.12 94 THR A C 1
ATOM 749 O O . THR A 1 94 ? -3.061 -10.048 -9.369 1.00 97.12 94 THR A O 1
ATOM 752 N N . PHE A 1 95 ? -4.785 -8.605 -9.301 1.00 96.69 95 PHE A N 1
ATOM 753 C CA . PHE A 1 95 ? -5.578 -9.189 -10.384 1.00 96.69 95 PHE A CA 1
ATOM 754 C C . PHE A 1 95 ? -6.125 -8.100 -11.313 1.00 96.69 95 PHE A C 1
ATOM 756 O O . PHE A 1 95 ? -6.123 -6.915 -10.978 1.00 96.69 95 PHE A O 1
ATOM 763 N N . PHE A 1 96 ? -6.574 -8.504 -12.504 1.00 96.38 96 PHE A N 1
ATOM 764 C CA . PHE A 1 96 ? -6.917 -7.566 -13.573 1.00 96.38 96 PHE A CA 1
ATOM 765 C C . PHE A 1 96 ? -8.008 -6.566 -13.186 1.00 96.38 96 PHE A C 1
ATOM 767 O O . PHE A 1 96 ? -7.823 -5.369 -13.388 1.00 96.38 96 PHE A O 1
ATOM 774 N N . ASP A 1 97 ? -9.106 -7.029 -12.591 1.00 97.06 97 ASP A N 1
ATOM 775 C CA . ASP A 1 97 ? -10.236 -6.154 -12.262 1.00 97.06 97 ASP A CA 1
ATOM 776 C C . ASP A 1 97 ? -9.893 -5.120 -11.175 1.00 97.06 97 ASP A C 1
ATOM 778 O O . ASP A 1 97 ? -10.492 -4.047 -11.152 1.00 97.06 97 ASP A O 1
ATOM 782 N N . LEU A 1 98 ? -8.892 -5.392 -10.324 1.00 97.06 98 LEU A N 1
ATOM 783 C CA . LEU A 1 98 ? -8.433 -4.455 -9.294 1.00 97.06 98 LEU A CA 1
ATOM 784 C C . LEU A 1 98 ? -7.579 -3.317 -9.871 1.00 97.06 98 LEU A C 1
ATOM 786 O O . LEU A 1 98 ? -7.733 -2.167 -9.472 1.00 97.06 98 LEU A O 1
ATOM 790 N N . GLU A 1 99 ? -6.669 -3.626 -10.802 1.00 97.44 99 GLU A N 1
ATOM 791 C CA . GLU A 1 99 ? -5.659 -2.677 -11.303 1.00 97.44 99 GLU A CA 1
ATOM 792 C C . GLU A 1 99 ? -5.557 -2.659 -12.839 1.00 97.44 99 GLU A C 1
ATOM 794 O O . GLU A 1 99 ? -4.470 -2.573 -13.416 1.00 97.44 99 GLU A O 1
ATOM 799 N N . SER A 1 100 ? -6.698 -2.723 -13.531 1.00 96.69 100 SER A N 1
ATOM 800 C CA . SER A 1 100 ? -6.754 -2.842 -14.999 1.00 96.69 100 SER A CA 1
ATOM 801 C C . SER A 1 100 ? -6.001 -1.732 -15.740 1.00 96.69 100 SER A C 1
ATOM 803 O O . SER A 1 100 ? -5.340 -2.005 -16.742 1.00 96.69 100 SER A O 1
ATOM 805 N N . HIS A 1 101 ? -6.054 -0.489 -15.248 1.00 96.75 101 HIS A N 1
ATOM 806 C CA . HIS A 1 101 ? -5.330 0.641 -15.835 1.00 96.75 101 HIS A CA 1
ATOM 807 C C . HIS A 1 101 ? -3.808 0.428 -15.782 1.00 96.75 101 HIS A C 1
ATOM 809 O O . HIS A 1 101 ? -3.143 0.489 -16.816 1.00 96.75 101 HIS A O 1
ATOM 815 N N . ALA A 1 102 ? -3.273 0.097 -14.603 1.00 96.81 102 ALA A N 1
ATOM 816 C CA . ALA A 1 102 ? -1.846 -0.155 -14.415 1.00 96.81 102 ALA A CA 1
ATOM 817 C C . ALA A 1 102 ? -1.364 -1.389 -15.195 1.00 96.81 102 ALA A C 1
ATOM 819 O O . ALA A 1 102 ? -0.290 -1.384 -15.783 1.00 96.81 102 ALA A O 1
ATOM 820 N N . LEU A 1 103 ? -2.163 -2.455 -15.252 1.00 95.88 103 LEU A N 1
ATOM 821 C CA . LEU A 1 103 ? -1.784 -3.663 -15.991 1.00 95.88 103 LEU A CA 1
ATOM 822 C C . LEU A 1 103 ? -1.806 -3.446 -17.511 1.00 95.88 103 LEU A C 1
ATOM 824 O O . LEU A 1 103 ? -0.967 -3.994 -18.228 1.00 95.88 103 LEU A O 1
ATOM 828 N N . ARG A 1 104 ? -2.729 -2.617 -18.017 1.00 95.31 104 ARG A N 1
ATOM 829 C CA . ARG A 1 104 ? -2.755 -2.228 -19.434 1.00 95.31 104 ARG A CA 1
ATOM 830 C C . ARG A 1 104 ? -1.539 -1.395 -19.813 1.00 95.31 104 ARG A C 1
ATOM 832 O O . ARG A 1 104 ? -0.986 -1.634 -20.884 1.00 95.31 104 ARG A O 1
ATOM 839 N N . SER A 1 105 ? -1.087 -0.480 -18.951 1.00 95.12 105 SER A N 1
ATOM 840 C CA . SER A 1 105 ? 0.097 0.335 -19.247 1.00 95.12 105 SER A CA 1
ATOM 841 C C . SER A 1 105 ? 1.356 -0.517 -19.435 1.00 95.12 105 SER A C 1
ATOM 843 O O . SER A 1 105 ? 2.201 -0.179 -20.257 1.00 95.12 105 SER A O 1
ATOM 845 N N . PHE A 1 106 ? 1.469 -1.666 -18.758 1.00 93.50 106 PHE A N 1
ATOM 846 C CA . PHE A 1 106 ? 2.605 -2.585 -18.929 1.00 93.50 106 PHE A CA 1
ATOM 847 C C . PHE A 1 106 ? 2.677 -3.244 -20.308 1.00 93.50 106 PHE A C 1
ATOM 849 O O . PHE A 1 106 ? 3.741 -3.711 -20.709 1.00 93.50 106 PHE A O 1
ATOM 856 N N . SER A 1 107 ? 1.556 -3.299 -21.028 1.00 87.88 107 SER A N 1
ATOM 857 C CA . SER A 1 107 ? 1.479 -3.928 -22.350 1.00 87.88 107 SER A CA 1
ATOM 858 C C . SER A 1 107 ? 1.786 -2.964 -23.498 1.00 87.88 107 SER A C 1
ATOM 860 O O . SER A 1 107 ? 1.889 -3.408 -24.638 1.00 87.88 107 SER A O 1
ATOM 862 N N . LEU A 1 108 ? 1.913 -1.665 -23.213 1.00 86.12 108 LEU A N 1
ATOM 863 C CA . LEU A 1 108 ? 2.181 -0.630 -24.206 1.00 86.12 108 LEU A CA 1
ATOM 864 C C . LEU A 1 108 ? 3.694 -0.475 -24.404 1.00 86.12 108 LEU A C 1
ATOM 866 O O . LEU A 1 108 ? 4.422 -0.157 -23.463 1.00 86.12 108 LEU A O 1
ATOM 870 N N . ASP A 1 109 ? 4.157 -0.662 -25.642 1.00 74.12 109 ASP A N 1
ATOM 871 C CA . ASP A 1 109 ? 5.587 -0.738 -25.985 1.00 74.12 109 ASP A CA 1
ATOM 872 C C . ASP A 1 109 ? 6.388 0.541 -25.671 1.00 74.12 109 ASP A C 1
ATOM 874 O O . ASP A 1 109 ? 7.611 0.481 -25.596 1.00 74.12 109 ASP A O 1
ATOM 878 N N . SER A 1 110 ? 5.720 1.677 -25.438 1.00 77.69 110 SER A N 1
ATOM 879 C CA . SER A 1 110 ? 6.346 2.984 -25.191 1.00 77.69 110 SER A CA 1
ATOM 880 C C . SER A 1 110 ? 6.081 3.571 -23.801 1.00 77.69 110 SER A C 1
ATOM 882 O O . SER A 1 110 ? 6.484 4.702 -23.534 1.00 77.69 110 SER A O 1
ATOM 884 N N . SER A 1 111 ? 5.372 2.869 -22.910 1.00 83.88 111 SER A N 1
ATOM 885 C CA . SER A 1 111 ? 5.014 3.445 -21.604 1.00 83.88 111 SER A CA 1
ATOM 886 C C . SER A 1 111 ? 6.197 3.532 -20.637 1.00 83.88 111 SER A C 1
ATOM 888 O O . SER A 1 111 ? 6.195 4.386 -19.758 1.00 83.88 111 SER A O 1
ATOM 890 N N . TYR A 1 112 ? 7.217 2.686 -20.791 1.00 89.00 112 TYR A N 1
ATOM 891 C CA . TYR A 1 112 ? 8.316 2.568 -19.825 1.00 89.00 112 TYR A CA 1
ATOM 892 C C . TYR A 1 112 ? 9.685 2.479 -20.505 1.00 89.00 112 TYR A C 1
ATOM 894 O O . TYR A 1 112 ? 10.467 1.556 -20.255 1.00 89.00 112 TYR A O 1
ATOM 902 N N . GLY A 1 113 ? 9.936 3.451 -21.381 1.00 84.25 113 GLY A N 1
ATOM 903 C CA . GLY A 1 113 ? 11.215 3.633 -22.056 1.00 84.25 113 GLY A CA 1
ATOM 904 C C . GLY A 1 113 ? 11.273 3.044 -23.458 1.00 84.25 113 GLY A C 1
ATOM 905 O O . GLY A 1 113 ? 10.258 2.688 -24.053 1.00 84.25 113 GLY A O 1
ATOM 906 N N . MET A 1 114 ? 12.491 2.958 -23.984 1.00 72.56 114 MET A N 1
ATOM 907 C CA . MET A 1 114 ? 12.795 2.575 -25.366 1.00 72.56 114 MET A CA 1
ATOM 908 C C . MET A 1 114 ? 12.639 1.075 -25.637 1.00 72.56 114 MET A C 1
ATOM 910 O O . MET A 1 114 ? 12.704 0.643 -26.787 1.00 72.56 114 MET A O 1
ATOM 914 N N . SER A 1 115 ? 12.467 0.262 -24.593 1.00 79.38 115 SER A N 1
ATOM 915 C CA . SER A 1 115 ? 12.310 -1.184 -24.720 1.00 79.38 115 SER A CA 1
ATOM 916 C C . SER A 1 115 ? 11.098 -1.686 -23.954 1.00 79.38 115 SER A C 1
ATOM 918 O O . SER A 1 115 ? 10.873 -1.312 -22.799 1.00 79.38 115 SER A O 1
ATOM 920 N N . ARG A 1 116 ? 10.371 -2.601 -24.600 1.00 83.62 116 ARG A N 1
ATOM 921 C CA . ARG A 1 116 ? 9.193 -3.263 -24.046 1.00 83.62 116 ARG A CA 1
ATOM 922 C C . ARG A 1 116 ? 9.505 -3.890 -22.688 1.00 83.62 116 ARG A C 1
ATOM 924 O O . ARG A 1 116 ? 10.543 -4.535 -22.511 1.00 83.62 116 ARG A O 1
ATOM 931 N N . LEU A 1 117 ? 8.577 -3.741 -21.745 1.00 87.88 117 LEU A N 1
ATOM 932 C CA . LEU A 1 117 ? 8.665 -4.451 -20.478 1.00 87.88 117 LEU A CA 1
ATOM 933 C C . LEU A 1 117 ? 8.569 -5.969 -20.703 1.00 87.88 117 LEU A C 1
ATOM 935 O O . LEU A 1 117 ? 7.814 -6.433 -21.562 1.00 87.88 117 LEU A O 1
ATOM 939 N N . PRO A 1 118 ? 9.304 -6.773 -19.923 1.00 85.81 118 PRO A N 1
ATOM 940 C CA . PRO A 1 118 ? 9.092 -8.211 -19.926 1.00 85.81 118 PRO A CA 1
ATOM 941 C C . PRO A 1 118 ? 7.670 -8.554 -19.443 1.00 85.81 118 PRO A C 1
ATOM 943 O O . PRO A 1 118 ? 7.073 -7.759 -18.717 1.00 85.81 118 PRO A O 1
ATOM 946 N N . PRO A 1 119 ? 7.128 -9.741 -19.778 1.00 89.94 119 PRO A N 1
ATOM 947 C CA . PRO A 1 119 ? 5.796 -10.141 -19.330 1.00 89.94 119 PRO A CA 1
ATOM 948 C C . PRO A 1 119 ? 5.647 -10.087 -17.803 1.00 89.94 119 PRO A C 1
ATOM 950 O O . PRO A 1 119 ? 6.463 -10.656 -17.073 1.00 89.94 119 PRO A O 1
ATOM 953 N N . ILE A 1 120 ? 4.586 -9.426 -17.334 1.00 93.19 120 ILE A N 1
ATOM 954 C CA . ILE A 1 120 ? 4.226 -9.314 -15.917 1.00 93.19 120 ILE A CA 1
ATOM 955 C C . ILE A 1 120 ? 2.905 -10.046 -15.698 1.00 93.19 120 ILE A C 1
ATOM 957 O O . ILE A 1 120 ? 1.903 -9.759 -16.348 1.00 93.19 120 ILE A O 1
ATOM 961 N N . TYR A 1 121 ? 2.913 -10.986 -14.761 1.00 95.06 121 TYR A N 1
ATOM 962 C CA . TYR A 1 121 ? 1.793 -11.852 -14.432 1.00 95.06 121 TYR A CA 1
ATOM 963 C C . TYR A 1 121 ? 1.125 -11.370 -13.134 1.00 95.06 121 TYR A C 1
ATOM 965 O O . TYR A 1 121 ? 1.740 -11.463 -12.063 1.00 95.06 121 TYR A O 1
ATOM 973 N N . PRO A 1 122 ? -0.118 -10.862 -13.193 1.00 96.69 122 PRO A N 1
ATOM 974 C CA . PRO A 1 122 ? -0.931 -10.663 -12.002 1.00 96.69 122 PRO A CA 1
ATOM 975 C C . PRO A 1 122 ? -1.354 -12.032 -11.456 1.00 96.69 122 PRO A C 1
ATOM 977 O O . PRO A 1 122 ? -2.029 -12.797 -12.140 1.00 96.69 122 PRO A O 1
ATOM 980 N N . VAL A 1 123 ? -0.892 -12.370 -10.251 1.00 96.38 123 VAL A N 1
ATOM 981 C CA . VAL A 1 123 ? -1.097 -13.693 -9.622 1.00 96.38 123 VAL A CA 1
ATOM 982 C C . VAL A 1 123 ? -1.848 -13.608 -8.291 1.00 96.38 123 VAL A C 1
ATOM 984 O O . VAL A 1 123 ? -1.884 -14.578 -7.540 1.00 96.38 123 VAL A O 1
ATOM 987 N N . GLY A 1 124 ? -2.387 -12.433 -7.970 1.00 95.19 124 GLY A N 1
ATOM 988 C CA . GLY A 1 124 ? -3.077 -12.160 -6.719 1.00 95.19 124 GLY A CA 1
ATOM 989 C C . GLY A 1 124 ? -4.590 -12.421 -6.760 1.00 95.19 124 GLY A C 1
ATOM 990 O O . GLY A 1 124 ? -5.141 -12.722 -7.817 1.00 95.19 124 GLY A O 1
ATOM 991 N N . PRO A 1 125 ? -5.272 -12.254 -5.614 1.00 93.62 125 PRO A N 1
ATOM 992 C CA . PRO A 1 125 ? -4.675 -11.966 -4.313 1.00 93.62 125 PRO A CA 1
ATOM 993 C C . PRO A 1 125 ? -4.070 -13.235 -3.692 1.00 93.62 125 PRO A C 1
ATOM 995 O O . PRO A 1 125 ? -4.769 -14.197 -3.384 1.00 93.62 125 PRO A O 1
ATOM 998 N N . ILE A 1 126 ? -2.754 -13.230 -3.477 1.00 91.69 126 ILE A N 1
ATOM 999 C CA . ILE A 1 126 ? -2.061 -14.251 -2.693 1.00 91.69 126 ILE A CA 1
ATOM 1000 C C . ILE A 1 126 ? -2.170 -13.820 -1.238 1.00 91.69 126 ILE A C 1
ATOM 1002 O O . ILE A 1 126 ? -1.502 -12.880 -0.799 1.00 91.69 126 ILE A O 1
ATOM 1006 N N . LEU A 1 127 ? -3.047 -14.505 -0.515 1.00 85.50 127 LEU A N 1
ATOM 1007 C CA . LEU A 1 127 ? -3.283 -14.308 0.906 1.00 85.50 127 LEU A CA 1
ATOM 1008 C C . LEU A 1 127 ? -2.684 -15.477 1.683 1.00 85.50 127 LEU A C 1
ATOM 1010 O O . LEU A 1 127 ? -2.648 -16.610 1.200 1.00 85.50 127 LEU A O 1
ATOM 1014 N N . ASN A 1 128 ? -2.230 -15.211 2.903 1.00 78.44 128 ASN A N 1
ATOM 1015 C CA . ASN A 1 128 ? -1.857 -16.280 3.815 1.00 78.44 128 ASN A CA 1
ATOM 1016 C C . ASN A 1 128 ? -3.144 -16.898 4.387 1.00 78.44 128 ASN A C 1
ATOM 1018 O O . ASN A 1 128 ? -3.756 -16.318 5.278 1.00 78.44 128 ASN A O 1
ATOM 1022 N N . SER A 1 129 ? -3.584 -18.029 3.828 1.00 63.34 129 SER A N 1
ATOM 1023 C CA . SER A 1 129 ? -4.785 -18.753 4.277 1.00 63.34 129 SER A CA 1
ATOM 1024 C C . SER A 1 129 ? -4.517 -19.708 5.438 1.00 63.34 129 SER A C 1
ATOM 1026 O O . SER A 1 129 ? -5.455 -20.166 6.088 1.00 63.34 129 SER A O 1
ATOM 1028 N N . SER A 1 130 ? -3.248 -20.017 5.716 1.00 59.31 130 SER A N 1
ATOM 1029 C CA . SER A 1 130 ? -2.883 -20.756 6.916 1.00 59.31 130 SER A CA 1
ATOM 1030 C C . SER A 1 130 ? -3.141 -19.871 8.127 1.00 59.31 130 SER A C 1
ATOM 1032 O O . SER A 1 130 ? -2.443 -18.879 8.337 1.00 59.31 130 SER A O 1
ATOM 1034 N N . LEU A 1 131 ? -4.136 -20.259 8.926 1.00 53.78 131 LEU A N 1
ATOM 1035 C CA . LEU A 1 131 ? -4.292 -19.839 10.313 1.00 53.78 131 LEU A CA 1
ATOM 1036 C C . LEU A 1 131 ? -2.988 -20.192 11.037 1.00 53.78 131 LEU A C 1
ATOM 1038 O O . LEU A 1 131 ? -2.833 -21.296 11.554 1.00 53.78 131 LEU A O 1
ATOM 1042 N N . ILE A 1 132 ? -2.000 -19.296 11.001 1.00 52.12 132 ILE A N 1
ATOM 1043 C CA . ILE A 1 132 ? -0.832 -19.405 11.867 1.00 52.12 132 ILE A CA 1
ATOM 1044 C C . ILE A 1 132 ? -1.425 -19.400 13.275 1.00 52.12 132 ILE A C 1
ATOM 1046 O O . ILE A 1 132 ? -2.119 -18.432 13.598 1.00 52.12 132 ILE A O 1
ATOM 1050 N N . PRO A 1 133 ? -1.215 -20.449 14.093 1.00 48.78 133 PRO A N 1
ATOM 1051 C CA . PRO A 1 133 ? -1.629 -20.415 15.481 1.00 48.78 133 PRO A CA 1
ATOM 1052 C C . PRO A 1 133 ? -0.979 -19.178 16.080 1.00 48.78 133 PRO A C 1
ATOM 1054 O O . PRO A 1 133 ? 0.250 -19.101 16.176 1.00 48.78 133 PRO A O 1
ATOM 1057 N N . ILE A 1 134 ? -1.791 -18.163 16.369 1.00 53.38 134 ILE A N 1
ATOM 1058 C CA . ILE A 1 134 ? -1.302 -16.952 17.000 1.00 53.38 134 ILE A CA 1
ATOM 1059 C C . ILE A 1 134 ? -0.819 -17.445 18.358 1.00 53.38 134 ILE A C 1
ATOM 1061 O O . ILE A 1 134 ? -1.621 -17.841 19.199 1.00 53.38 134 ILE A O 1
ATOM 1065 N N . GLN A 1 135 ? 0.497 -17.492 18.559 1.00 47.16 135 GLN A N 1
ATOM 1066 C CA . GLN A 1 135 ? 1.074 -17.643 19.889 1.00 47.16 135 GLN A CA 1
ATOM 1067 C C . GLN A 1 135 ? 0.847 -16.317 20.626 1.00 47.16 135 GLN A C 1
ATOM 1069 O O . GLN A 1 135 ? 1.782 -15.570 20.897 1.00 47.16 135 GLN A O 1
ATOM 1074 N N . SER A 1 136 ? -0.415 -15.958 20.859 1.00 50.88 136 SER A N 1
ATOM 1075 C CA . SER A 1 136 ? -0.784 -14.893 21.774 1.00 50.88 136 SER A CA 1
ATOM 1076 C C . SER A 1 136 ? -0.847 -15.494 23.166 1.00 50.88 136 SER A C 1
ATOM 1078 O O . SER A 1 136 ? -1.405 -16.566 23.374 1.00 50.88 136 SER A O 1
ATOM 1080 N N . ALA A 1 137 ? -0.314 -14.772 24.148 1.00 49.81 137 ALA A N 1
ATOM 1081 C CA . ALA A 1 137 ? -0.469 -15.119 25.559 1.00 49.81 137 ALA A CA 1
ATOM 1082 C C . ALA A 1 137 ? -1.934 -15.026 26.049 1.00 49.81 137 ALA A C 1
ATOM 1084 O O . ALA A 1 137 ? -2.212 -15.347 27.201 1.00 49.81 137 ALA A O 1
ATOM 1085 N N . LYS A 1 138 ? -2.862 -14.568 25.195 1.00 58.78 138 LYS A N 1
ATOM 1086 C CA . LYS A 1 138 ? -4.293 -14.414 25.471 1.00 58.78 138 LYS A CA 1
ATOM 1087 C C . LYS A 1 138 ? -5.116 -15.325 24.568 1.00 58.78 138 LYS A C 1
ATOM 1089 O O . LYS A 1 138 ? -4.782 -15.482 23.391 1.00 58.78 138 LYS A O 1
ATOM 1094 N N . ASP A 1 139 ? -6.176 -15.883 25.143 1.00 66.81 139 ASP A N 1
ATOM 1095 C CA . ASP A 1 139 ? -7.140 -16.738 24.461 1.00 66.81 139 ASP A CA 1
ATOM 1096 C C . ASP A 1 139 ? -7.867 -15.937 23.363 1.00 66.81 139 ASP A C 1
ATOM 1098 O O . ASP A 1 139 ? -8.559 -14.962 23.675 1.00 66.81 139 ASP A O 1
ATOM 1102 N N . PRO A 1 140 ? -7.712 -16.290 22.073 1.00 72.81 140 PRO A N 1
ATOM 1103 C CA . PRO A 1 140 ? -8.399 -15.596 20.989 1.00 72.81 140 PRO A CA 1
ATOM 1104 C C . PRO A 1 140 ? -9.928 -15.728 21.073 1.00 72.81 140 PRO A C 1
ATOM 1106 O O . PRO A 1 140 ? -10.629 -14.956 20.414 1.00 72.81 140 PRO A O 1
ATOM 1109 N N . SER A 1 141 ? -10.461 -16.665 21.870 1.00 79.38 141 SER A N 1
ATOM 1110 C CA . SER A 1 141 ? -11.901 -16.895 21.967 1.00 79.38 141 SER A CA 1
ATOM 1111 C C . SER A 1 141 ? -12.667 -15.703 22.532 1.00 79.38 141 SER A C 1
ATOM 1113 O O . SER A 1 141 ? -13.791 -15.470 22.115 1.00 79.38 141 SER A O 1
ATOM 1115 N N . GLU A 1 142 ? -12.097 -14.936 23.466 1.00 85.12 142 GLU A N 1
ATOM 1116 C CA . GLU A 1 142 ? -12.809 -13.818 24.102 1.00 85.12 142 GLU A CA 1
ATOM 1117 C C . GLU A 1 142 ? -13.146 -12.716 23.089 1.00 85.12 142 GLU A C 1
ATOM 1119 O O . GLU A 1 142 ? -14.296 -12.290 22.983 1.00 85.12 142 GLU A O 1
ATOM 1124 N N . MET A 1 143 ? -12.157 -12.312 22.287 1.00 87.12 143 MET A N 1
ATOM 1125 C CA . MET A 1 143 ? -12.337 -11.315 21.232 1.00 87.12 143 MET A CA 1
ATOM 1126 C C . MET A 1 143 ? -13.303 -11.810 20.151 1.00 87.12 143 MET A C 1
ATOM 1128 O O . MET A 1 143 ? -14.150 -11.042 19.699 1.00 87.12 143 MET A O 1
ATOM 1132 N N . MET A 1 144 ? -13.183 -13.078 19.742 1.00 89.75 144 MET A N 1
ATOM 1133 C CA . MET A 1 144 ? -14.080 -13.654 18.737 1.00 89.75 144 MET A CA 1
ATOM 1134 C C . MET A 1 144 ? -15.518 -13.741 19.255 1.00 89.75 144 MET A C 1
ATOM 1136 O O . MET A 1 144 ? -16.423 -13.280 18.573 1.00 89.75 144 MET A O 1
ATOM 1140 N N . ASN A 1 145 ? -15.728 -14.199 20.492 1.00 91.94 145 ASN A N 1
ATOM 1141 C CA . ASN A 1 145 ? -17.055 -14.243 21.111 1.00 91.94 145 ASN A CA 1
ATOM 1142 C C . ASN A 1 145 ? -17.674 -12.842 21.241 1.00 91.94 145 ASN A C 1
ATOM 1144 O O . ASN A 1 145 ? -18.867 -12.669 21.000 1.00 91.94 145 ASN A O 1
ATOM 1148 N N . TRP A 1 146 ? -16.878 -11.831 21.614 1.00 93.44 146 TRP A N 1
ATOM 1149 C CA . TRP A 1 146 ? -17.346 -10.443 21.657 1.00 93.44 146 TRP A CA 1
ATOM 1150 C C . TRP A 1 146 ? -17.766 -9.941 20.271 1.00 93.44 146 TRP A C 1
ATOM 1152 O O . TRP A 1 146 ? -18.805 -9.287 20.158 1.00 93.44 146 TRP A O 1
ATOM 1162 N N . LEU A 1 147 ? -16.985 -10.263 19.233 1.00 94.50 147 LEU A N 1
ATOM 1163 C CA . LEU A 1 147 ? -17.262 -9.892 17.845 1.00 94.50 147 LEU A CA 1
ATOM 1164 C C . LEU A 1 147 ? -18.531 -10.579 17.322 1.00 94.50 147 LEU A C 1
ATOM 1166 O O . LEU A 1 147 ? -19.351 -9.920 16.689 1.00 94.50 147 LEU A O 1
ATOM 1170 N N . ASP A 1 148 ? -18.730 -11.856 17.656 1.00 94.81 148 ASP A N 1
ATOM 1171 C CA . ASP A 1 148 ? -19.910 -12.649 17.282 1.00 94.81 148 ASP A CA 1
ATOM 1172 C C . ASP A 1 148 ? -21.217 -12.103 17.891 1.00 94.81 148 ASP A C 1
ATOM 1174 O O . ASP A 1 148 ? -22.307 -12.376 17.391 1.00 94.81 148 ASP A O 1
ATOM 1178 N N . CYS A 1 149 ? -21.131 -11.313 18.967 1.00 95.88 149 CYS A N 1
ATOM 1179 C CA . CYS A 1 149 ? -22.276 -10.628 19.571 1.00 95.88 149 CYS A CA 1
ATOM 1180 C C . CYS A 1 149 ? -22.601 -9.265 18.937 1.00 95.88 149 CYS A C 1
ATOM 1182 O O . CYS A 1 149 ? -23.598 -8.648 19.320 1.00 95.88 149 CYS A O 1
ATOM 1184 N N . GLN A 1 150 ? -21.783 -8.767 18.006 1.00 96.44 150 GLN A N 1
ATOM 1185 C CA . GLN A 1 150 ? -22.021 -7.480 17.352 1.00 96.44 150 GLN A CA 1
ATOM 1186 C C . GLN A 1 150 ? -22.906 -7.645 16.105 1.00 96.44 150 GLN A C 1
ATOM 1188 O O . GLN A 1 150 ? -22.857 -8.681 15.442 1.00 96.44 150 GLN A O 1
ATOM 1193 N N . PRO A 1 151 ? -23.711 -6.631 15.741 1.00 97.00 151 PRO A N 1
ATOM 1194 C CA . PRO A 1 151 ? -24.415 -6.630 14.463 1.00 97.00 151 PRO A CA 1
ATOM 1195 C C . PRO A 1 151 ? -23.470 -6.768 13.258 1.00 97.00 151 PRO A C 1
ATOM 1197 O O . PRO A 1 151 ? -22.310 -6.349 13.281 1.00 97.00 151 PRO A O 1
ATOM 1200 N N . GLU A 1 152 ? -23.981 -7.312 12.153 1.00 96.25 152 GLU A N 1
ATOM 1201 C CA . GLU A 1 152 ? -23.193 -7.427 10.925 1.00 96.25 152 GLU A CA 1
ATOM 1202 C C . GLU A 1 152 ? -22.709 -6.053 10.437 1.00 96.25 152 GLU A C 1
ATOM 1204 O O . GLU A 1 152 ? -23.467 -5.082 10.394 1.00 96.25 152 GLU A O 1
ATOM 1209 N N . ASN A 1 153 ? -21.439 -5.983 10.026 1.00 95.06 153 ASN A N 1
ATOM 1210 C CA . ASN A 1 153 ? -20.798 -4.772 9.504 1.00 95.06 153 ASN A CA 1
ATOM 1211 C C . ASN A 1 153 ? -20.808 -3.564 10.471 1.00 95.06 153 ASN A C 1
ATOM 1213 O O . ASN A 1 153 ? -20.716 -2.426 10.012 1.00 95.06 153 ASN A O 1
ATOM 1217 N N . SER A 1 154 ? -20.906 -3.779 11.792 1.00 95.19 154 SER A N 1
ATOM 1218 C CA . SER A 1 154 ? -20.986 -2.683 12.776 1.00 95.19 154 SER A CA 1
ATOM 1219 C C . SER A 1 154 ? -19.690 -2.379 13.535 1.00 95.19 154 SER A C 1
ATOM 1221 O O . SER A 1 154 ? -19.657 -1.420 14.306 1.00 95.19 154 SER A O 1
ATOM 1223 N N . VAL A 1 155 ? -18.643 -3.194 13.368 1.00 96.50 155 VAL A N 1
ATOM 1224 C CA . VAL A 1 155 ? -17.375 -3.057 14.103 1.00 96.50 155 VAL A CA 1
ATOM 1225 C C . VAL A 1 155 ? -16.289 -2.476 13.209 1.00 96.50 155 VAL A C 1
ATOM 1227 O O . VAL A 1 155 ? -16.027 -2.980 12.118 1.00 96.50 155 VAL A O 1
ATOM 1230 N N . VAL A 1 156 ? -15.601 -1.449 13.701 1.00 95.81 156 VAL A N 1
ATOM 1231 C CA . VAL A 1 156 ? -14.434 -0.867 13.032 1.00 95.81 156 VAL A CA 1
ATOM 1232 C C . VAL A 1 156 ? -13.164 -1.581 13.493 1.00 95.81 156 VAL A C 1
ATOM 1234 O O . VAL A 1 156 ? -12.835 -1.569 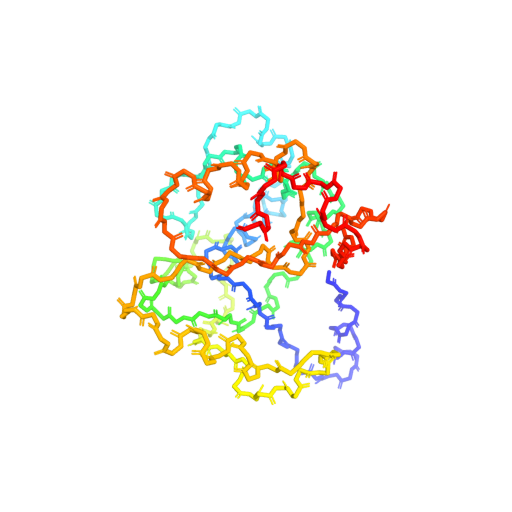14.676 1.00 95.81 156 VAL A O 1
ATOM 1237 N N . PHE A 1 157 ? -12.408 -2.168 12.564 1.00 94.25 157 PHE A N 1
ATOM 1238 C CA . PHE A 1 157 ? -11.088 -2.731 12.856 1.00 94.25 157 PHE A CA 1
ATOM 1239 C C . PHE A 1 157 ? -9.978 -1.733 12.506 1.00 94.25 157 PHE A C 1
ATOM 1241 O O . PHE A 1 157 ? -9.829 -1.333 11.351 1.00 94.25 157 PHE A O 1
ATOM 1248 N N . LEU A 1 158 ? -9.182 -1.342 13.502 1.00 94.50 158 LEU A N 1
ATOM 1249 C CA . LEU A 1 158 ? -8.054 -0.429 13.356 1.00 94.50 158 LEU A CA 1
ATOM 1250 C C . LEU A 1 158 ? -6.739 -1.180 13.554 1.00 94.50 158 LEU A C 1
ATOM 1252 O O . LEU A 1 158 ? -6.380 -1.576 14.666 1.00 94.50 158 LEU A O 1
ATOM 1256 N N . PHE A 1 159 ? -5.981 -1.313 12.468 1.00 91.38 159 PHE A N 1
ATOM 1257 C CA . PHE A 1 159 ? -4.649 -1.901 12.477 1.00 91.38 159 PHE A CA 1
ATOM 1258 C C . PHE A 1 159 ? -3.748 -1.205 11.458 1.00 91.38 159 PHE A C 1
ATOM 1260 O O . PHE A 1 159 ? -4.030 -1.186 10.262 1.00 91.38 159 PHE A O 1
ATOM 1267 N N . PHE A 1 160 ? -2.629 -0.658 11.930 1.00 91.00 160 PHE A N 1
ATOM 1268 C CA . PHE A 1 160 ? -1.706 0.140 11.115 1.00 91.00 160 PHE A CA 1
ATOM 1269 C C . PHE A 1 160 ? -0.528 -0.681 10.571 1.00 91.00 160 PHE A C 1
ATOM 1271 O O . PHE A 1 160 ? 0.563 -0.160 10.336 1.00 91.00 160 PHE A O 1
ATOM 1278 N N . ALA A 1 161 ? -0.755 -1.976 10.341 1.00 86.31 161 ALA A N 1
ATOM 1279 C CA . ALA A 1 161 ? 0.264 -2.939 9.936 1.00 86.31 161 ALA A CA 1
ATOM 1280 C C . ALA A 1 161 ? 1.426 -3.058 10.946 1.00 86.31 161 ALA A C 1
ATOM 1282 O O . ALA A 1 161 ? 1.393 -2.544 12.060 1.00 86.31 161 ALA A O 1
ATOM 1283 N N . SER A 1 162 ? 2.475 -3.787 10.567 1.00 82.62 162 SER A N 1
ATOM 1284 C CA . SER A 1 162 ? 3.564 -4.175 11.471 1.00 82.62 162 SER A CA 1
ATOM 1285 C C . SER A 1 162 ? 4.522 -3.038 11.860 1.00 82.62 162 SER A C 1
ATOM 1287 O O . SER A 1 162 ? 5.284 -3.174 12.814 1.00 82.62 162 SER A O 1
ATOM 1289 N N . ILE A 1 163 ? 4.543 -1.944 11.095 1.00 82.25 163 ILE A N 1
ATOM 1290 C CA . ILE A 1 163 ? 5.456 -0.801 11.296 1.00 82.25 163 ILE A CA 1
ATOM 1291 C C . ILE A 1 163 ? 4.686 0.443 11.777 1.00 82.25 163 ILE A C 1
ATOM 1293 O O . ILE A 1 163 ? 5.277 1.340 12.378 1.00 82.25 163 ILE A O 1
ATOM 1297 N N . GLY A 1 164 ? 3.373 0.515 11.533 1.00 85.69 164 GLY A N 1
ATOM 1298 C CA . GLY A 1 164 ? 2.577 1.686 11.878 1.00 85.69 164 GLY A CA 1
ATOM 1299 C C . GLY A 1 164 ? 2.450 1.871 13.383 1.00 85.69 164 GLY A C 1
ATOM 1300 O O . GLY A 1 164 ? 2.043 0.978 14.119 1.00 85.69 164 GLY A O 1
ATOM 1301 N N . SER A 1 165 ? 2.824 3.062 13.824 1.00 89.06 165 SER A N 1
ATOM 1302 C CA . SER A 1 165 ? 2.760 3.525 15.204 1.00 89.06 165 SER A CA 1
ATOM 1303 C C . SER A 1 165 ? 2.707 5.048 15.188 1.00 89.06 165 SER A C 1
ATOM 1305 O O . SER A 1 165 ? 3.113 5.680 14.208 1.00 89.06 165 SER A O 1
ATOM 1307 N N . PHE A 1 166 ? 2.190 5.639 16.260 1.00 90.81 166 PHE A N 1
ATOM 1308 C CA . PHE A 1 166 ? 1.957 7.076 16.329 1.00 90.81 166 PHE A CA 1
ATOM 1309 C C . PHE A 1 166 ? 2.553 7.680 17.593 1.00 90.81 166 PHE A C 1
ATOM 1311 O O . PHE A 1 166 ? 2.749 7.006 18.603 1.00 90.81 166 PHE A O 1
ATOM 1318 N N . HIS A 1 167 ? 2.824 8.982 17.532 1.00 90.75 167 HIS A N 1
ATOM 1319 C CA . HIS A 1 167 ? 3.139 9.761 18.721 1.00 90.75 167 HIS A CA 1
ATOM 1320 C C . HIS A 1 167 ? 1.937 9.796 19.676 1.00 90.75 167 HIS A C 1
ATOM 1322 O O . HIS A 1 167 ? 0.786 9.724 19.245 1.00 90.75 167 HIS A O 1
ATOM 1328 N N . VAL A 1 168 ? 2.216 9.937 20.974 1.00 91.44 168 VAL A N 1
ATOM 1329 C CA . VAL A 1 168 ? 1.214 9.879 22.055 1.00 91.44 168 VAL A CA 1
ATOM 1330 C C . VAL A 1 168 ? 0.037 10.826 21.821 1.00 91.44 168 VAL A C 1
ATOM 1332 O O . VAL A 1 168 ? -1.108 10.417 21.967 1.00 91.44 168 VAL A O 1
ATOM 1335 N N . ASN A 1 169 ? 0.295 12.057 21.382 1.00 93.31 169 ASN A N 1
ATOM 1336 C CA . ASN A 1 169 ? -0.752 13.029 21.060 1.00 93.31 169 ASN A CA 1
ATOM 1337 C C . ASN A 1 169 ? -1.716 12.525 19.971 1.00 93.31 169 ASN A C 1
ATOM 1339 O O . ASN A 1 169 ? -2.926 12.676 20.091 1.00 93.31 169 ASN A O 1
ATOM 1343 N N . GLN A 1 170 ? -1.197 11.885 18.923 1.00 94.31 170 GLN A N 1
ATOM 1344 C CA . GLN A 1 170 ? -2.018 11.330 17.851 1.00 94.31 170 GLN A CA 1
ATOM 1345 C C . GLN A 1 170 ? -2.790 10.087 18.317 1.00 94.31 170 GLN A C 1
ATOM 1347 O O . GLN A 1 170 ? -3.934 9.901 17.911 1.00 94.31 170 GLN A O 1
ATOM 1352 N N . VAL A 1 171 ? -2.198 9.258 19.185 1.00 94.44 171 VAL A N 1
ATOM 1353 C CA . VAL A 1 171 ? -2.894 8.131 19.835 1.00 94.44 171 VAL A CA 1
ATOM 1354 C C . VAL A 1 171 ? -4.070 8.640 20.674 1.00 94.44 171 VAL A C 1
ATOM 1356 O O . VAL A 1 171 ? -5.173 8.114 20.553 1.00 94.44 171 VAL A O 1
ATOM 1359 N N . GLN A 1 172 ? -3.863 9.694 21.466 1.00 93.88 172 GLN A N 1
ATOM 1360 C CA . GLN A 1 172 ? -4.903 10.312 22.293 1.00 93.88 172 GLN A CA 1
ATOM 1361 C C . GLN A 1 172 ? -6.048 10.887 21.457 1.00 93.88 172 GLN A C 1
ATOM 1363 O O . GLN A 1 172 ? -7.211 10.662 21.782 1.00 93.88 172 GLN A O 1
ATOM 1368 N N . GLU A 1 173 ? -5.738 11.567 20.353 1.00 95.69 173 GLU A N 1
ATOM 1369 C CA . GLU A 1 173 ? -6.761 12.063 19.429 1.00 95.69 173 GLU A CA 1
ATOM 1370 C C . GLU A 1 173 ? -7.539 10.923 18.759 1.00 95.69 173 GLU A C 1
ATOM 1372 O O . GLU A 1 173 ? -8.761 11.003 18.649 1.00 95.69 173 GLU A O 1
ATOM 1377 N N . ILE A 1 174 ? -6.872 9.838 18.344 1.00 95.69 174 ILE A N 1
ATOM 1378 C CA . ILE A 1 174 ? -7.557 8.657 17.790 1.00 95.69 174 ILE A CA 1
ATOM 1379 C C . ILE A 1 174 ? -8.512 8.066 18.831 1.00 95.69 174 ILE A C 1
ATOM 1381 O O . ILE A 1 174 ? -9.682 7.854 18.519 1.00 95.69 174 ILE A O 1
ATOM 1385 N N . ALA A 1 175 ? -8.047 7.865 20.066 1.00 94.75 175 ALA A N 1
ATOM 1386 C CA . ALA A 1 175 ? -8.864 7.351 21.162 1.00 94.75 175 ALA A CA 1
ATOM 1387 C C . ALA A 1 175 ? -10.091 8.243 21.415 1.00 94.75 175 ALA A C 1
ATOM 1389 O O . ALA A 1 175 ? -11.226 7.772 21.391 1.00 94.75 175 ALA A O 1
ATOM 1390 N N . TYR A 1 176 ? -9.881 9.555 21.531 1.00 94.31 176 TYR A N 1
ATOM 1391 C CA . TYR A 1 176 ? -10.959 10.522 21.725 1.00 94.31 176 TYR A CA 1
ATOM 1392 C C . TYR A 1 176 ? -12.013 10.481 20.607 1.00 94.31 176 TYR A C 1
ATOM 1394 O O . TYR A 1 176 ? -13.215 10.615 20.848 1.00 94.31 176 TYR A O 1
ATOM 1402 N N . ARG A 1 177 ? -11.582 10.297 19.354 1.00 95.00 177 ARG A N 1
ATOM 1403 C CA . ARG A 1 177 ? -12.491 10.214 18.203 1.00 95.00 177 ARG A CA 1
ATOM 1404 C C . ARG A 1 177 ? -13.232 8.887 18.134 1.00 95.00 177 ARG A C 1
ATOM 1406 O O . ARG A 1 177 ? -14.399 8.904 17.752 1.00 95.00 177 ARG A O 1
ATOM 1413 N N . LEU A 1 178 ? -12.596 7.781 18.515 1.00 94.94 178 LEU A N 1
ATOM 1414 C CA . LEU A 1 178 ? -13.246 6.474 18.604 1.00 94.94 178 LEU A CA 1
ATOM 1415 C C . LEU A 1 178 ? -14.379 6.501 19.631 1.00 94.94 178 LEU A C 1
ATOM 1417 O O . LEU A 1 178 ? -15.507 6.165 19.282 1.00 94.94 178 LEU A O 1
ATOM 1421 N N . GLU A 1 179 ? -14.124 7.016 20.834 1.00 93.00 179 GLU A N 1
ATOM 1422 C CA . GLU A 1 179 ? -15.136 7.145 21.890 1.00 93.00 179 GLU A CA 1
ATOM 1423 C C . GLU A 1 179 ? -16.326 8.004 21.428 1.00 93.00 179 GLU A C 1
ATOM 1425 O O . GLU A 1 179 ? -17.485 7.595 21.498 1.00 93.00 179 GLU A O 1
ATOM 1430 N N . ARG A 1 180 ? -16.047 9.175 20.841 1.00 94.44 180 ARG A N 1
ATOM 1431 C CA . ARG A 1 180 ? -17.095 10.075 20.328 1.00 94.44 180 ARG A CA 1
ATOM 1432 C C . ARG A 1 180 ? -17.846 9.542 19.114 1.00 94.44 180 ARG A C 1
ATOM 1434 O O . ARG A 1 180 ? -18.915 10.069 18.810 1.00 94.44 180 ARG A O 1
ATOM 1441 N N . SER A 1 181 ? -17.298 8.562 18.397 1.00 94.31 181 SER A N 1
ATOM 1442 C CA . SER A 1 181 ? -17.966 7.980 17.231 1.00 94.31 181 SER A CA 1
ATOM 1443 C C . SER A 1 181 ? -19.175 7.130 17.620 1.00 94.31 181 SER A C 1
ATOM 1445 O O . SER A 1 181 ? -20.053 6.921 16.786 1.00 94.31 181 SER A O 1
ATOM 1447 N N . GLY A 1 182 ? -19.216 6.622 18.859 1.00 91.56 182 GLY A N 1
ATOM 1448 C CA . GLY A 1 182 ? -20.229 5.669 19.319 1.00 91.56 182 GLY A CA 1
ATOM 1449 C C . GLY A 1 182 ? -20.202 4.320 18.589 1.00 91.56 182 GLY A C 1
ATOM 1450 O O . GLY A 1 182 ? -21.080 3.491 18.814 1.00 91.56 182 GLY A O 1
ATOM 1451 N N . CYS A 1 183 ? -19.229 4.096 17.699 1.00 93.38 183 CYS A N 1
ATOM 1452 C CA . CYS A 1 183 ? -19.063 2.838 16.985 1.00 93.38 183 CYS A CA 1
ATOM 1453 C C . CYS A 1 183 ? -18.346 1.824 17.875 1.00 93.38 183 CYS A C 1
ATOM 1455 O O . CYS A 1 183 ? -17.453 2.182 18.642 1.00 93.38 183 CYS A O 1
ATOM 1457 N N . GLN A 1 184 ? -18.685 0.549 17.712 1.00 95.56 184 GLN A N 1
ATOM 1458 C CA . GLN A 1 184 ? -17.898 -0.536 18.286 1.00 95.56 184 GLN A CA 1
ATOM 1459 C C . GLN A 1 184 ? -16.606 -0.692 17.482 1.00 95.56 184 GLN A C 1
ATOM 1461 O O . GLN A 1 184 ? -16.615 -0.565 16.254 1.00 95.56 184 GLN A O 1
ATOM 1466 N N . PHE A 1 185 ? -15.483 -0.954 18.148 1.00 95.12 185 PHE A N 1
ATOM 1467 C CA . PHE A 1 185 ? -14.195 -1.054 17.469 1.00 95.12 185 PHE A CA 1
ATOM 1468 C C . PHE A 1 185 ? -13.264 -2.082 18.107 1.00 95.12 185 PHE A C 1
ATOM 1470 O O . PHE A 1 185 ? -13.319 -2.354 19.301 1.00 95.12 185 PHE A O 1
ATOM 1477 N N . ILE A 1 186 ? -12.355 -2.605 17.287 1.00 93.31 186 ILE A N 1
ATOM 1478 C CA . ILE A 1 186 ? -11.181 -3.367 17.707 1.00 93.31 186 ILE A CA 1
ATOM 1479 C C . ILE A 1 186 ? -9.966 -2.575 17.242 1.00 93.31 186 ILE A C 1
ATOM 1481 O O . ILE A 1 186 ? -9.805 -2.333 16.046 1.00 93.31 186 ILE A O 1
ATOM 1485 N N . TRP A 1 187 ? -9.093 -2.180 18.167 1.00 93.06 187 TRP A N 1
ATOM 1486 C CA . TRP A 1 187 ? -7.892 -1.413 17.846 1.00 93.06 187 TRP A CA 1
ATOM 1487 C C . TRP A 1 187 ? -6.628 -2.113 18.338 1.00 93.06 187 TRP A C 1
ATOM 1489 O O . TRP A 1 187 ? -6.412 -2.290 19.534 1.00 93.06 187 TRP A O 1
ATOM 1499 N N . VAL A 1 188 ? -5.754 -2.470 17.396 1.00 90.88 188 VAL A N 1
ATOM 1500 C CA . VAL A 1 188 ? -4.413 -2.983 17.689 1.00 90.88 188 VAL A CA 1
ATOM 1501 C C . VAL A 1 188 ? -3.471 -1.799 17.926 1.00 90.88 188 VAL A C 1
ATOM 1503 O O . VAL A 1 188 ? -2.910 -1.225 16.987 1.00 90.88 188 VAL A O 1
ATOM 1506 N N . LEU A 1 189 ? -3.319 -1.414 19.193 1.00 91.12 189 LEU A N 1
ATOM 1507 C CA . LEU A 1 189 ? -2.477 -0.299 19.624 1.00 91.12 189 LEU A CA 1
ATOM 1508 C C . LEU A 1 189 ? -1.008 -0.735 19.789 1.00 91.12 189 LEU A C 1
ATOM 1510 O O . LEU A 1 189 ? -0.706 -1.661 20.537 1.00 91.12 189 LEU A O 1
ATOM 1514 N N . ARG A 1 190 ? -0.081 -0.048 19.105 1.00 90.69 190 ARG A N 1
ATOM 1515 C CA . ARG A 1 190 ? 1.357 -0.380 19.082 1.00 90.69 190 ARG A CA 1
ATOM 1516 C C . ARG A 1 190 ? 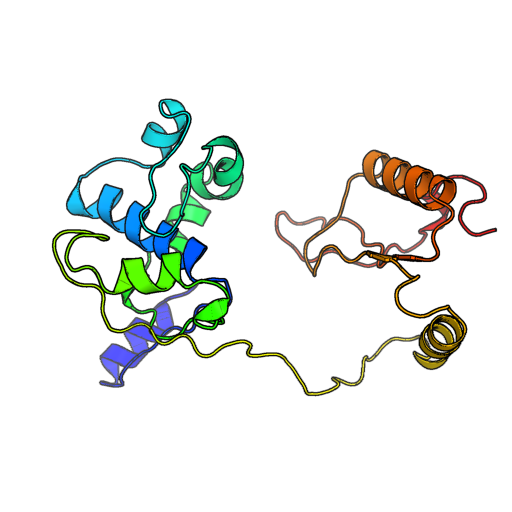2.222 0.861 19.294 1.00 90.69 190 ARG A C 1
ATOM 1518 O O . ARG A 1 190 ? 1.903 1.932 18.773 1.00 90.69 190 ARG A O 1
ATOM 1525 N N . GLN A 1 191 ? 3.325 0.709 20.020 1.00 89.25 191 GLN A N 1
ATOM 1526 C CA . GLN A 1 191 ? 4.277 1.780 20.302 1.00 89.25 191 GLN A CA 1
ATOM 1527 C C . GLN A 1 191 ? 5.374 1.886 19.230 1.00 89.25 191 GLN A C 1
ATOM 1529 O O . GLN A 1 191 ? 5.754 0.872 18.628 1.00 89.25 191 GLN A O 1
ATOM 1534 N N . PRO A 1 192 ? 5.913 3.097 18.985 1.00 85.69 192 PRO A N 1
ATOM 1535 C CA . PRO A 1 192 ? 6.994 3.288 18.026 1.00 85.69 192 PRO A CA 1
ATOM 1536 C C . PRO A 1 192 ? 8.266 2.515 18.375 1.00 85.69 192 PRO A C 1
ATOM 1538 O O . PRO A 1 192 ? 8.702 2.474 19.523 1.00 85.69 192 PRO A O 1
ATOM 1541 N N . SER A 1 193 ? 8.911 1.957 17.349 1.00 81.62 193 SER A N 1
ATOM 1542 C CA . SER A 1 193 ? 10.239 1.351 17.480 1.00 81.62 193 SER A CA 1
ATOM 1543 C C . SER A 1 193 ? 11.295 2.407 17.817 1.00 81.62 193 SER A C 1
ATOM 1545 O O . SER A 1 193 ? 11.379 3.444 17.159 1.00 81.62 193 SER A O 1
ATOM 1547 N N . ALA A 1 194 ? 12.196 2.085 18.751 1.00 77.12 194 ALA A N 1
ATOM 1548 C CA . ALA A 1 194 ? 13.378 2.902 19.045 1.00 77.12 194 ALA A CA 1
ATOM 1549 C C . ALA A 1 194 ? 14.337 3.032 17.840 1.00 77.12 194 ALA A C 1
ATOM 1551 O O . ALA A 1 194 ? 15.112 3.983 17.749 1.00 77.12 194 ALA A O 1
ATOM 1552 N N . LYS A 1 195 ? 14.294 2.082 16.894 1.00 75.50 195 LYS A N 1
ATOM 1553 C CA . LYS A 1 195 ? 15.053 2.126 15.635 1.00 75.50 195 LYS A CA 1
ATOM 1554 C C . LYS A 1 195 ? 14.189 2.670 14.499 1.00 75.50 195 LYS A C 1
ATOM 1556 O O . LYS A 1 195 ? 13.068 2.195 14.293 1.00 75.50 195 LYS A O 1
ATOM 1561 N N . LYS A 1 196 ? 14.744 3.586 13.699 1.00 69.00 196 LYS A N 1
ATOM 1562 C CA . LYS A 1 196 ? 14.095 4.123 12.492 1.00 69.00 196 LYS A CA 1
ATOM 1563 C C . LYS A 1 196 ? 13.773 2.986 11.510 1.00 69.00 196 LYS A C 1
ATOM 1565 O O . LYS A 1 196 ? 14.675 2.279 11.073 1.00 69.00 196 LYS A O 1
ATOM 1570 N N . GLY A 1 197 ? 12.492 2.819 11.176 1.00 66.00 197 GLY A N 1
ATOM 1571 C CA . GLY A 1 197 ? 12.012 1.764 10.271 1.00 66.00 197 GLY A CA 1
ATOM 1572 C C . GLY A 1 197 ? 11.925 0.359 10.884 1.00 66.00 197 GLY A C 1
ATOM 1573 O O . GLY A 1 197 ? 11.780 -0.606 10.138 1.00 66.00 197 GLY A O 1
ATOM 1574 N N . GLY A 1 198 ? 12.041 0.230 12.210 1.00 75.44 198 GLY A N 1
ATOM 1575 C CA . GLY A 1 198 ? 11.812 -1.033 12.916 1.00 75.44 198 GLY A CA 1
ATOM 1576 C C . GLY A 1 198 ? 10.325 -1.362 13.097 1.00 75.44 198 GLY A C 1
ATOM 1577 O O . GLY A 1 198 ? 9.459 -0.516 12.884 1.00 75.44 198 GLY A O 1
ATOM 1578 N N . PHE A 1 199 ? 10.038 -2.602 13.498 1.00 81.31 199 PHE A N 1
ATOM 1579 C CA . PHE A 1 199 ? 8.682 -3.064 13.800 1.00 81.31 199 PHE A CA 1
ATOM 1580 C C . PHE A 1 199 ? 8.136 -2.417 15.072 1.00 81.31 199 PHE A C 1
ATOM 1582 O O . PHE A 1 199 ? 8.849 -2.325 16.071 1.00 81.31 199 PHE A O 1
ATOM 1589 N N . ALA A 1 200 ? 6.869 -2.013 15.042 1.00 84.38 200 ALA A N 1
ATOM 1590 C CA . ALA A 1 200 ? 6.184 -1.503 16.220 1.00 84.38 200 ALA A CA 1
ATOM 1591 C C . ALA A 1 200 ? 5.960 -2.638 17.235 1.00 84.38 200 ALA A C 1
ATOM 1593 O O . ALA A 1 200 ? 5.662 -3.775 16.849 1.00 84.38 200 ALA A O 1
ATOM 1594 N N . SER A 1 201 ? 6.080 -2.339 18.526 1.00 85.38 201 SER A N 1
ATOM 1595 C CA . SER A 1 201 ? 5.892 -3.297 19.627 1.00 85.38 201 SER A CA 1
ATOM 1596 C C . SER A 1 201 ? 4.616 -3.004 20.413 1.00 85.38 201 SER A C 1
ATOM 1598 O O . SER A 1 201 ? 3.979 -1.973 20.211 1.00 85.38 201 SER A O 1
ATOM 1600 N N . ASP A 1 202 ? 4.209 -3.917 21.289 1.00 85.69 202 ASP A N 1
ATOM 1601 C CA . ASP A 1 202 ? 3.096 -3.669 22.211 1.00 85.69 202 ASP A CA 1
ATOM 1602 C C . ASP A 1 202 ? 3.485 -2.640 23.273 1.00 85.69 202 ASP A C 1
ATOM 1604 O O . ASP A 1 202 ? 4.657 -2.546 23.645 1.00 85.69 202 ASP A O 1
ATOM 1608 N N . TYR A 1 203 ? 2.513 -1.861 23.747 1.00 83.81 203 TYR A N 1
ATOM 1609 C CA . TYR A 1 203 ? 2.694 -1.011 24.924 1.00 83.81 203 TYR A CA 1
ATOM 1610 C C . TYR A 1 203 ? 2.744 -1.871 26.190 1.00 83.81 203 TYR A C 1
ATOM 1612 O O . TYR A 1 203 ? 1.931 -2.778 26.347 1.00 83.81 203 TYR A O 1
ATOM 1620 N N . GLU A 1 204 ? 3.653 -1.546 27.111 1.00 83.00 204 GLU A N 1
ATOM 1621 C CA . GLU A 1 204 ? 3.693 -2.178 28.440 1.00 83.00 204 GLU A CA 1
ATOM 1622 C C . GLU A 1 204 ? 2.540 -1.694 29.335 1.00 83.00 204 GLU A C 1
ATOM 1624 O O . GLU A 1 204 ? 1.961 -2.487 30.071 1.00 83.00 204 GLU A O 1
ATOM 1629 N N . SER A 1 205 ? 2.181 -0.409 29.221 1.00 84.94 205 SER A N 1
ATOM 1630 C CA . SER A 1 205 ? 1.132 0.248 30.018 1.00 84.94 205 SER A CA 1
ATOM 1631 C C . SER A 1 205 ? 0.280 1.181 29.140 1.00 84.94 205 SER A C 1
ATOM 1633 O O . SER A 1 205 ? 0.500 2.399 29.135 1.00 84.94 205 SER A O 1
ATOM 1635 N N . PRO A 1 206 ? -0.650 0.643 28.325 1.00 83.44 206 PRO A N 1
ATOM 1636 C CA . PRO A 1 206 ? -1.500 1.443 27.436 1.00 83.44 206 PRO A CA 1
ATOM 1637 C C . PRO A 1 206 ? -2.368 2.476 28.179 1.00 83.44 206 PRO A C 1
ATOM 1639 O O . PRO A 1 206 ? -2.627 3.555 27.647 1.00 83.44 206 PRO A O 1
ATOM 1642 N N . GLU A 1 207 ? -2.754 2.200 29.424 1.00 86.31 207 GLU A N 1
ATOM 1643 C CA . GLU A 1 207 ? -3.522 3.084 30.308 1.00 86.31 207 GLU A CA 1
ATOM 1644 C C . GLU A 1 207 ? -2.837 4.427 30.608 1.00 86.31 207 GLU A C 1
ATOM 1646 O O . GLU A 1 207 ? -3.513 5.405 30.912 1.00 86.31 207 GLU A O 1
ATOM 1651 N N . LEU A 1 208 ? -1.507 4.508 30.487 1.00 85.56 208 LEU A N 1
ATOM 1652 C CA . LEU A 1 208 ? -0.767 5.764 30.668 1.00 85.56 208 LEU A CA 1
ATOM 1653 C C . LEU A 1 208 ? -0.854 6.687 29.447 1.00 85.56 208 LEU A C 1
ATOM 1655 O O . LEU A 1 208 ? -0.538 7.873 29.537 1.00 85.56 208 LEU A O 1
ATOM 1659 N N . ILE A 1 209 ? -1.224 6.133 28.293 1.00 89.50 209 ILE A N 1
ATOM 1660 C CA . ILE A 1 209 ? -1.222 6.828 27.005 1.00 89.50 209 ILE A CA 1
ATOM 1661 C C . ILE A 1 209 ? -2.641 7.229 26.609 1.00 89.50 209 ILE A C 1
ATOM 1663 O O . ILE A 1 209 ? -2.837 8.293 26.018 1.00 89.50 209 ILE A O 1
ATOM 1667 N N . LEU A 1 210 ? -3.620 6.385 26.931 1.00 92.00 210 LEU A N 1
ATOM 1668 C CA . LEU A 1 210 ? -5.019 6.583 26.576 1.00 92.00 210 LEU A CA 1
ATOM 1669 C C . LEU A 1 210 ? -5.687 7.671 27.439 1.00 92.00 210 LEU A C 1
ATOM 1671 O O . LEU A 1 210 ? -5.264 7.920 28.570 1.00 92.00 210 LEU A O 1
ATOM 1675 N N . PRO A 1 211 ? -6.731 8.345 26.920 1.00 90.12 211 PRO A N 1
ATOM 1676 C CA . PRO A 1 211 ? -7.524 9.281 27.705 1.00 90.12 211 PRO A CA 1
ATOM 1677 C C . PRO A 1 211 ? -8.098 8.622 28.964 1.00 90.12 211 PRO A C 1
ATOM 1679 O O . PRO A 1 211 ? -8.438 7.439 28.976 1.00 90.12 211 PRO A O 1
ATOM 1682 N N . LYS A 1 212 ? -8.235 9.407 30.036 1.00 87.81 212 LYS A N 1
ATOM 1683 C CA . LYS A 1 212 ? -8.815 8.923 31.292 1.00 87.81 212 LYS A CA 1
ATOM 1684 C C . LYS A 1 212 ? -10.251 8.440 31.056 1.00 87.81 212 LYS A C 1
ATOM 1686 O O . LYS A 1 212 ? -11.054 9.203 30.529 1.00 87.81 212 LYS A O 1
ATOM 1691 N N . GLY A 1 213 ? -10.557 7.222 31.499 1.00 85.56 213 GLY A N 1
ATOM 1692 C CA . GLY A 1 213 ? -11.874 6.598 31.336 1.00 85.56 213 GLY A CA 1
ATOM 1693 C C . GLY A 1 213 ? -12.075 5.855 30.016 1.00 85.56 213 GLY A C 1
ATOM 1694 O O . GLY A 1 213 ? -13.125 5.272 29.812 1.00 85.56 213 GLY A O 1
ATOM 1695 N N . PHE A 1 214 ? -11.079 5.830 29.124 1.00 88.50 214 PHE A N 1
ATOM 1696 C CA . PHE A 1 214 ? -11.216 5.166 27.823 1.00 88.50 214 PHE A CA 1
ATOM 1697 C C . PHE A 1 214 ? -11.330 3.634 27.914 1.00 88.50 214 PHE A C 1
ATOM 1699 O O . PHE A 1 214 ? -11.836 2.999 26.995 1.00 88.50 214 PHE A O 1
ATOM 1706 N N . LEU A 1 215 ? -10.813 3.037 28.991 1.00 84.81 215 LEU A N 1
ATOM 1707 C CA . LEU A 1 215 ? -10.874 1.594 29.242 1.00 84.81 215 LEU A CA 1
ATOM 1708 C C . LEU A 1 215 ? -11.978 1.208 30.244 1.00 84.81 215 LEU A C 1
ATOM 1710 O O . LEU A 1 215 ? -12.055 0.032 30.599 1.00 84.81 215 LEU A O 1
ATOM 1714 N N . ASP A 1 216 ? -12.763 2.184 30.719 1.00 76.81 216 ASP A N 1
ATOM 1715 C CA . ASP A 1 216 ? -13.808 1.999 31.738 1.00 76.81 216 ASP A CA 1
ATOM 1716 C C . ASP A 1 216 ? -15.162 1.595 31.125 1.00 76.81 216 ASP A C 1
ATOM 1718 O O . ASP A 1 216 ? -15.437 1.956 29.956 1.00 76.81 216 ASP A O 1
#

pLDDT: mean 85.6, std 11.27, range [47.16, 97.44]

Foldseek 3Di:
DDCVVVVVCVVVVHQAADEAEDDLLVLQVLLQVLQCCVVVVHQLLVVLVPDQFDDGQQDPDTHGSVVCCVQRVDVVNNCVPRNPPSLRHAEYAADCVVRVRSQVLLQDQPRRHPGRRDHHDYPHDPDDPPPPPPPDPDDVVVVVVVVVPDDPPQEAEADPPFQDADDLVVVQVVLVVVVVVPTHYDHDHFHHDPDDRDTTHHDPCVVVSYPPPSVD

Organism: NCBI:txid153742

Sequence (216 aa):
MNTAMIDVADELGVPTYLFYTSGAALLGLMFHFQTLEFEQNLEISELVKVEKDLVIPSFANPVPVSVLQNITTNKEIWSTRFLKAPRAYRRVNTFFDLESHALRSFSLDSSYGMSRLPPIYPVGPILNSSLIPIQSAKDPSEMMNWLDCQPENSVVFLFFASIGSFHVNQVQEIAYRLERSGCQFIWVLRQPSAKKGGFASDYESPELILPKGFLD